Protein AF-A0A183B7S4-F1 (afdb_monomer)

Nearest PDB structures (foldseek):
  7n77-assembly1_A  TM=8.910E-01  e=3.316E-18  Homo sapiens
  7m5v-assembly1_A  TM=7.804E-01  e=7.441E-19  Homo sapiens
  7n73-assembly1_A  TM=8.178E-01  e=5.348E-18  Homo sapiens
  7n70-assembly1_A  TM=8.092E-01  e=7.211E-18  Homo sapiens
  7op1-assembly1_A  TM=8.159E-01  e=3.305E-16  Thermochaetoides thermophila DSM 1495

Secondary structure (DSSP, 8-state):
------S----------TTGGGGS-SSHHHHHHHHSS--EEETTEEES-HHHHHHHHHHTEEEEE--SS--TTSS--SEEEEETT--------S-----TT-----EEEEEEEEEETTTTEEEEEEEETT-SSEEEEEEE-HHHHHHHB-GGGS-TTHHHHHHHHHHTT-EEEEEEEEEE---HHHHTT--HHHHSSSBEEEEEEEE--PPPHHHHHHHHHHHHTT-------SS-GGGTTT-

Foldseek 3Di:
DDDDDDDDDPPPDPPDDLPCLVVDDDDDVLVLLQAFAPWDQDPNDTDDDPVSVVSNVSSQKDKDQDDDPDDLQVDDFRIKIAHPPPPPDDPDDDDDDDDLPDDGFMKGWHDWADDDPVLQKIKTWIDTSSDPWIKIKMKGDLVSLCVQEDPVQDDPCSVVVVVVLLQVLKDKMWMWMDIGPDDPVCVVVPDPVVRRHHTHTDDMDTHDPDDDPCPVVVCVVCVVVVHDDDDDDPDDPSNPPVD

Sequence (243 aa):
MISSITSRSSRLFADVGYDSIREFGRGPLLECMSTCHSLTLIEGVLSGDPLDLKMFQSTKWEFIEETEDHCKFEMAVPAIVRPCGERSMEKISGDAKYDSENLPYEVGILRQFPFTSSLQRMSVIARVLDSSHFSVYTKGAPETIESLCRRDTIPSDFHSLLLDYTREGYRVLALAWRPLKISYTRVLKIQRERVEQDLLFLGLLVMENRLKPESAEVIQVLRNANIRPVMVTGRCLLLELRR

pLDDT: mean 77.81, std 21.16, range [18.12, 96.81]

Structure (mmCIF, N/CA/C/O backbone):
data_AF-A0A183B7S4-F1
#
_entry.id   AF-A0A183B7S4-F1
#
loop_
_atom_site.group_PDB
_atom_site.id
_atom_site.type_symbol
_atom_site.label_atom_id
_atom_site.label_alt_id
_atom_site.label_comp_id
_atom_site.label_asym_id
_atom_site.label_entity_id
_atom_site.label_seq_id
_atom_site.pdbx_PDB_ins_code
_atom_site.Cartn_x
_atom_site.Cartn_y
_atom_site.Cartn_z
_atom_site.occupancy
_atom_site.B_iso_or_equiv
_atom_site.auth_seq_id
_atom_site.auth_comp_id
_atom_site.auth_asym_id
_atom_site.auth_atom_id
_atom_site.pdbx_PDB_model_num
ATOM 1 N N . MET A 1 1 ? 1.448 -24.712 20.964 1.00 22.27 1 MET A N 1
ATOM 2 C CA . MET A 1 1 ? 1.330 -26.113 20.504 1.00 22.27 1 MET A CA 1
ATOM 3 C C . MET A 1 1 ? 0.966 -26.048 19.029 1.00 22.27 1 MET A C 1
ATOM 5 O O . MET A 1 1 ? 0.073 -25.291 18.678 1.00 22.27 1 MET A O 1
ATOM 9 N N . ILE A 1 2 ? 1.780 -26.684 18.193 1.00 26.27 2 ILE A N 1
ATOM 10 C CA . ILE A 1 2 ? 1.894 -26.505 16.738 1.00 26.27 2 ILE A CA 1
ATOM 11 C C . ILE A 1 2 ? 0.636 -26.997 16.005 1.00 26.27 2 ILE A C 1
ATOM 13 O O . ILE A 1 2 ? 0.138 -28.067 16.337 1.00 26.27 2 ILE A O 1
ATOM 17 N N . SER A 1 3 ? 0.208 -26.296 14.949 1.00 18.12 3 SER A N 1
ATOM 18 C CA . SER A 1 3 ? -0.273 -26.981 13.739 1.00 18.12 3 SER A CA 1
ATOM 19 C C . SER A 1 3 ? -0.091 -26.115 12.492 1.00 18.12 3 SER A C 1
ATOM 21 O O . SER A 1 3 ? -0.541 -24.976 12.417 1.00 18.12 3 SER A O 1
ATOM 23 N N . SER A 1 4 ? 0.625 -26.698 11.539 1.00 29.16 4 SER A N 1
ATOM 24 C CA . SER A 1 4 ? 0.756 -26.318 10.142 1.00 29.16 4 SER A CA 1
ATOM 25 C C . SER A 1 4 ? -0.516 -26.679 9.372 1.00 29.16 4 SER A C 1
ATOM 27 O O . SER A 1 4 ? -1.066 -27.760 9.571 1.00 29.16 4 SER A O 1
ATOM 29 N N . ILE A 1 5 ? -0.940 -25.827 8.432 1.00 23.28 5 ILE A N 1
ATOM 30 C CA . ILE A 1 5 ? -1.840 -26.225 7.341 1.00 23.28 5 ILE A CA 1
ATOM 31 C C . ILE A 1 5 ? -1.309 -25.630 6.038 1.00 23.28 5 ILE A C 1
ATOM 33 O O . ILE A 1 5 ? -1.507 -24.463 5.711 1.00 23.28 5 ILE A O 1
ATOM 37 N N . THR A 1 6 ? -0.615 -26.476 5.287 1.00 30.86 6 THR A N 1
ATOM 38 C CA . THR A 1 6 ? -0.495 -26.365 3.840 1.00 30.86 6 THR A CA 1
ATOM 39 C C . THR A 1 6 ? -1.836 -26.738 3.192 1.00 30.86 6 THR A C 1
ATOM 41 O O . THR A 1 6 ? -2.507 -27.685 3.596 1.00 30.86 6 THR A O 1
ATOM 44 N N . SER A 1 7 ? -2.174 -26.014 2.123 1.00 24.33 7 SER A N 1
ATOM 45 C CA . SER A 1 7 ? -3.320 -26.185 1.212 1.00 24.33 7 SER A CA 1
ATOM 46 C C . SER A 1 7 ? -4.641 -25.484 1.588 1.00 24.33 7 SER A C 1
ATOM 48 O O . SER A 1 7 ? -5.254 -25.727 2.619 1.00 24.33 7 SER A O 1
ATOM 50 N N . ARG A 1 8 ? -5.088 -24.628 0.655 1.00 29.77 8 ARG A N 1
ATOM 51 C CA . ARG A 1 8 ? -6.467 -24.152 0.447 1.00 29.77 8 ARG A CA 1
ATOM 52 C C . ARG A 1 8 ? -7.226 -23.655 1.686 1.00 29.77 8 ARG A C 1
ATOM 54 O O . ARG A 1 8 ? -8.134 -24.312 2.179 1.00 29.77 8 ARG A O 1
ATOM 61 N N . SER A 1 9 ? -6.993 -22.401 2.054 1.00 27.33 9 SER A N 1
ATOM 62 C CA . SER A 1 9 ? -8.083 -21.513 2.470 1.00 27.33 9 SER A CA 1
ATOM 63 C C . SER A 1 9 ? -7.587 -20.075 2.436 1.00 27.33 9 SER A C 1
ATOM 65 O O . SER A 1 9 ? -6.671 -19.702 3.162 1.00 27.33 9 SER A O 1
ATOM 67 N N . SER A 1 10 ? -8.172 -19.282 1.549 1.00 29.52 10 SER A N 1
ATOM 68 C CA . SER A 1 10 ? -8.063 -17.831 1.481 1.00 29.52 10 SER A CA 1
ATOM 69 C C . SER A 1 10 ? -8.680 -17.210 2.736 1.00 29.52 10 SER A C 1
ATOM 71 O O . SER A 1 10 ? -9.789 -16.695 2.709 1.00 29.52 10 SER A O 1
ATOM 73 N N . ARG A 1 11 ? -7.968 -17.297 3.856 1.00 33.78 11 ARG A N 1
ATOM 74 C CA . ARG A 1 11 ? -8.220 -16.508 5.059 1.00 33.78 11 ARG A CA 1
ATOM 75 C C . ARG A 1 11 ? -6.947 -15.741 5.373 1.00 33.78 11 ARG A C 1
ATOM 77 O O . ARG A 1 11 ? -6.200 -16.091 6.280 1.00 33.78 11 ARG A O 1
ATOM 84 N N . LEU A 1 12 ? -6.670 -14.724 4.561 1.00 37.59 12 LEU A N 1
ATOM 85 C CA . LEU A 1 12 ? -5.634 -13.738 4.861 1.00 37.59 12 LEU A CA 1
ATOM 86 C C . LEU A 1 12 ? -6.200 -12.788 5.918 1.00 37.59 12 LEU A C 1
ATOM 88 O O . LEU A 1 12 ? -6.626 -11.674 5.629 1.00 37.59 12 LEU A O 1
ATOM 92 N N . PHE A 1 13 ? -6.265 -13.297 7.148 1.00 35.28 13 PHE A N 1
ATOM 93 C CA . PHE A 1 13 ? -6.468 -12.489 8.335 1.00 35.28 13 PHE A CA 1
ATOM 94 C C . PHE A 1 13 ? -5.204 -11.675 8.565 1.00 35.28 13 PHE A C 1
ATOM 96 O O . PHE A 1 13 ? -4.140 -12.216 8.855 1.00 35.28 13 PHE A O 1
ATOM 103 N N . ALA A 1 14 ? -5.346 -10.366 8.452 1.00 35.34 14 ALA A N 1
ATOM 104 C CA . ALA A 1 14 ? -4.395 -9.409 8.971 1.00 35.34 14 ALA A CA 1
ATOM 105 C C . ALA A 1 14 ? -4.987 -8.800 10.254 1.00 35.34 14 ALA A C 1
ATOM 107 O O . ALA A 1 14 ? -5.194 -7.594 10.337 1.00 35.34 14 ALA A O 1
ATOM 108 N N . ASP A 1 15 ? -5.266 -9.641 11.257 1.00 32.66 15 ASP A N 1
ATOM 109 C CA . ASP A 1 15 ? -5.394 -9.194 12.651 1.00 32.66 15 ASP A CA 1
ATOM 110 C C . ASP A 1 15 ? -3.972 -9.005 13.194 1.00 32.66 15 ASP A C 1
ATOM 112 O O . ASP A 1 15 ? -3.434 -9.819 13.947 1.00 32.66 15 ASP A O 1
ATOM 116 N N . VAL A 1 16 ? -3.257 -8.031 12.624 1.00 40.84 16 VAL A N 1
ATOM 117 C CA . VAL A 1 16 ? -1.806 -7.988 12.773 1.00 40.84 16 VAL A CA 1
ATOM 118 C C . VAL A 1 16 ? -1.435 -7.220 14.026 1.00 40.84 16 VAL A C 1
ATOM 120 O O . VAL A 1 16 ? -1.147 -6.023 14.001 1.00 40.84 16 VAL A O 1
ATOM 123 N N . GLY A 1 17 ? -1.357 -7.956 15.132 1.00 36.56 17 GLY A N 1
ATOM 124 C CA . GLY A 1 17 ? -0.374 -7.637 16.157 1.00 36.56 17 GLY A CA 1
ATOM 125 C C . GLY A 1 17 ? 1.003 -7.486 15.498 1.00 36.56 17 GLY A C 1
ATOM 126 O O . GLY A 1 17 ? 1.354 -8.265 14.611 1.00 36.56 17 GLY A O 1
ATOM 127 N N . TYR A 1 18 ? 1.764 -6.473 15.922 1.00 38.28 18 TYR A N 1
ATOM 128 C CA . TYR A 1 18 ? 3.050 -6.039 15.350 1.00 38.28 18 TYR A CA 1
ATOM 129 C C . TYR A 1 18 ? 4.060 -7.163 15.014 1.00 38.28 18 TYR A C 1
ATOM 131 O O . TYR A 1 18 ? 4.951 -6.936 14.197 1.00 38.28 18 TYR A O 1
ATOM 139 N N . ASP A 1 19 ? 3.924 -8.352 15.605 1.00 36.72 19 ASP A N 1
ATOM 140 C CA . ASP A 1 19 ? 4.829 -9.491 15.443 1.00 36.72 19 ASP A CA 1
ATOM 141 C C . ASP A 1 19 ? 4.544 -10.388 14.219 1.00 36.72 19 ASP A C 1
ATOM 143 O O . ASP A 1 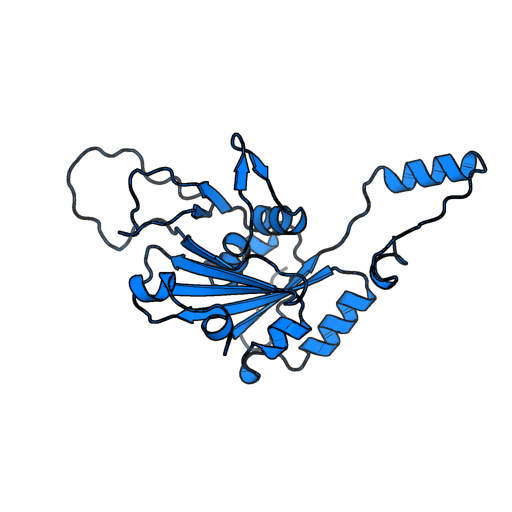19 ? 5.463 -11.055 13.744 1.00 36.72 19 ASP A O 1
ATOM 147 N N . SER A 1 20 ? 3.334 -10.374 13.636 1.00 43.31 20 SER A N 1
ATOM 148 C CA . SER A 1 20 ? 2.963 -11.337 12.568 1.00 43.31 20 SER A CA 1
ATOM 149 C C . SER A 1 20 ? 3.357 -10.897 11.146 1.00 43.31 20 SER A C 1
ATOM 151 O O . SER A 1 20 ? 3.341 -11.704 10.222 1.00 43.31 20 SER A O 1
ATOM 153 N N . ILE A 1 21 ? 3.772 -9.635 10.938 1.00 52.00 21 ILE A N 1
ATOM 154 C CA . ILE A 1 21 ? 4.213 -9.142 9.608 1.00 52.00 21 ILE A CA 1
ATOM 155 C C . ILE A 1 21 ? 5.515 -9.823 9.164 1.00 52.00 21 ILE A C 1
ATOM 157 O O . ILE A 1 21 ? 5.757 -9.978 7.971 1.00 52.00 21 ILE A O 1
ATOM 161 N N . ARG A 1 22 ? 6.331 -10.285 10.120 1.00 46.72 22 ARG A N 1
ATOM 162 C CA . ARG A 1 22 ? 7.601 -10.978 9.854 1.00 46.72 22 ARG A CA 1
ATOM 163 C C . ARG A 1 22 ? 7.433 -12.333 9.164 1.00 46.72 22 ARG A C 1
ATOM 165 O O . ARG A 1 22 ? 8.387 -12.799 8.551 1.00 46.72 22 ARG A O 1
ATOM 172 N N . GLU A 1 23 ? 6.258 -12.956 9.261 1.00 48.88 23 GLU A N 1
ATOM 173 C CA . GLU A 1 23 ? 5.977 -14.238 8.600 1.00 48.88 23 GLU A CA 1
ATOM 174 C C . GLU A 1 23 ? 5.643 -14.078 7.111 1.00 48.88 23 GLU A C 1
ATOM 176 O O . GLU A 1 23 ? 5.748 -15.040 6.347 1.00 48.88 23 GLU A O 1
ATOM 181 N N . PHE A 1 24 ? 5.302 -12.864 6.663 1.00 57.59 24 PHE A N 1
ATOM 182 C CA . PHE A 1 24 ? 5.189 -12.578 5.239 1.00 57.59 24 PHE A CA 1
ATOM 183 C C . PHE A 1 24 ? 6.600 -12.441 4.661 1.00 57.59 24 PHE A C 1
ATOM 185 O O . PHE A 1 24 ? 7.283 -11.438 4.864 1.00 57.59 24 PHE A O 1
ATOM 192 N N . GLY A 1 25 ? 7.054 -13.470 3.942 1.00 61.00 25 GLY A N 1
ATOM 193 C CA . GLY A 1 25 ? 8.284 -13.397 3.152 1.00 61.00 25 GLY A CA 1
ATOM 194 C C . GLY A 1 25 ? 8.266 -12.239 2.139 1.00 61.00 25 GLY A C 1
ATOM 195 O O . GLY A 1 25 ? 7.233 -11.603 1.915 1.00 61.00 25 GLY A O 1
ATOM 196 N N . ARG A 1 26 ? 9.417 -11.977 1.499 1.00 76.00 26 ARG A N 1
ATOM 197 C CA . ARG A 1 26 ? 9.543 -11.005 0.391 1.00 76.00 26 ARG A CA 1
ATOM 198 C C . ARG A 1 26 ? 8.399 -11.224 -0.613 1.00 76.00 26 ARG A C 1
ATOM 200 O O . ARG A 1 26 ? 8.217 -12.343 -1.094 1.00 76.00 26 ARG A O 1
ATOM 207 N N . GLY A 1 27 ? 7.604 -10.192 -0.895 1.00 83.69 27 GLY A N 1
ATOM 208 C CA . GLY A 1 27 ? 6.412 -10.355 -1.724 1.00 83.69 27 GLY A CA 1
ATOM 209 C C . GLY A 1 27 ? 5.585 -9.084 -1.930 1.00 83.69 27 GLY A C 1
ATOM 210 O O . GLY A 1 27 ? 5.793 -8.077 -1.247 1.00 83.69 27 GLY A O 1
ATOM 211 N N . PRO A 1 28 ? 4.592 -9.143 -2.836 1.00 88.12 28 PRO A N 1
ATOM 212 C CA . PRO A 1 28 ? 3.901 -7.963 -3.352 1.00 88.12 28 PRO A CA 1
ATOM 213 C C . PRO A 1 28 ? 3.055 -7.235 -2.305 1.00 88.12 28 PRO A C 1
ATOM 215 O O . PRO A 1 28 ? 2.832 -6.034 -2.428 1.00 88.12 28 PRO A O 1
ATOM 218 N N . LEU A 1 29 ? 2.606 -7.930 -1.255 1.00 89.44 29 LEU A N 1
ATOM 219 C CA . LEU A 1 29 ? 1.896 -7.309 -0.136 1.00 89.44 29 LEU A CA 1
ATOM 220 C C . LEU A 1 29 ? 2.816 -6.384 0.670 1.00 89.44 29 LEU A C 1
ATOM 222 O O . LEU A 1 29 ? 2.467 -5.230 0.913 1.00 89.44 29 LEU A O 1
ATOM 226 N N . LEU A 1 30 ? 4.000 -6.876 1.044 1.00 89.31 30 LEU A N 1
ATOM 227 C CA . LEU A 1 30 ? 4.966 -6.112 1.829 1.00 89.31 30 LEU A CA 1
ATOM 228 C C . LEU A 1 30 ? 5.558 -4.966 1.003 1.00 89.31 30 LEU A C 1
ATOM 230 O O . LEU A 1 30 ? 5.643 -3.848 1.499 1.00 89.31 30 LEU A O 1
ATOM 234 N N . GLU A 1 31 ? 5.862 -5.219 -0.275 1.00 91.75 31 GLU A N 1
ATOM 235 C CA . GLU A 1 31 ? 6.266 -4.194 -1.245 1.00 91.75 31 GLU A CA 1
ATOM 236 C C . GLU A 1 31 ? 5.187 -3.110 -1.405 1.00 91.75 31 GLU A C 1
ATOM 238 O O . GLU A 1 31 ? 5.500 -1.922 -1.447 1.00 91.75 31 GLU A O 1
ATOM 243 N N . CYS A 1 32 ? 3.901 -3.481 -1.445 1.00 93.62 32 CYS A N 1
ATOM 244 C CA . CYS A 1 32 ? 2.801 -2.518 -1.505 1.00 93.62 32 CYS A CA 1
ATOM 245 C C . CYS A 1 32 ? 2.738 -1.648 -0.244 1.00 93.62 32 CYS A C 1
ATOM 247 O O . CYS A 1 32 ? 2.588 -0.431 -0.344 1.00 93.62 32 CYS A O 1
ATOM 249 N N . MET A 1 33 ? 2.847 -2.255 0.940 1.00 91.81 33 MET A N 1
ATOM 250 C CA . MET A 1 33 ? 2.807 -1.530 2.214 1.00 91.81 33 MET A CA 1
ATOM 251 C C . MET A 1 33 ? 4.028 -0.626 2.412 1.00 91.81 33 MET A C 1
ATOM 253 O O . MET A 1 33 ? 3.905 0.427 3.036 1.00 91.81 33 MET A O 1
ATOM 257 N N . SER A 1 34 ? 5.192 -1.017 1.888 1.00 92.00 34 SER A N 1
ATOM 258 C CA . SER A 1 34 ? 6.421 -0.237 2.012 1.00 92.00 34 SER A CA 1
ATOM 259 C C . SER A 1 34 ? 6.552 0.851 0.951 1.00 92.00 34 SER A C 1
ATOM 261 O O . SER A 1 34 ? 7.145 1.871 1.247 1.00 92.00 34 SER A O 1
ATOM 263 N N . THR A 1 35 ? 6.002 0.688 -0.258 1.00 93.31 35 THR A N 1
ATOM 264 C CA . THR A 1 35 ? 6.191 1.664 -1.355 1.00 93.31 35 THR A CA 1
ATOM 265 C C . THR A 1 35 ? 4.994 2.567 -1.611 1.00 93.31 35 THR A C 1
ATOM 267 O O . THR A 1 35 ? 5.158 3.704 -2.054 1.00 93.31 35 THR A O 1
ATOM 270 N N . CYS A 1 36 ? 3.772 2.078 -1.388 1.00 92.25 36 CYS A N 1
ATOM 271 C CA . CYS A 1 36 ? 2.561 2.793 -1.763 1.00 92.25 36 CYS A CA 1
ATOM 272 C C . CYS A 1 36 ? 2.189 3.799 -0.672 1.00 92.25 36 CYS A C 1
ATOM 274 O O . CYS A 1 36 ? 1.205 3.616 0.033 1.00 92.25 36 CYS A O 1
ATOM 276 N N . HIS A 1 37 ? 2.974 4.860 -0.502 1.00 92.44 37 HIS A N 1
ATOM 277 C CA . HIS A 1 37 ? 2.717 5.928 0.466 1.00 92.44 37 HIS A CA 1
ATOM 278 C C . HIS A 1 37 ? 3.244 7.277 -0.028 1.00 92.44 37 HIS A C 1
ATOM 280 O O . HIS A 1 37 ? 4.126 7.322 -0.880 1.00 92.44 37 HIS A O 1
ATOM 286 N N . SER A 1 38 ? 2.744 8.377 0.534 1.00 89.50 38 SER A N 1
ATOM 287 C CA . SER A 1 38 ? 3.237 9.732 0.233 1.00 89.50 38 SER A CA 1
ATOM 288 C C . SER A 1 38 ? 4.115 10.312 1.351 1.00 89.50 38 SER A C 1
ATOM 290 O O . SER A 1 38 ? 4.077 11.517 1.596 1.00 89.50 38 SER A O 1
ATOM 292 N N . LEU A 1 39 ? 4.826 9.453 2.090 1.00 91.06 39 LEU A N 1
ATOM 293 C CA . LEU A 1 39 ? 5.757 9.871 3.140 1.00 91.06 39 LEU A CA 1
ATOM 294 C C . LEU A 1 39 ? 6.987 10.567 2.552 1.00 91.06 39 LEU A C 1
ATOM 296 O O . LEU A 1 39 ? 7.449 10.198 1.472 1.00 91.06 39 LEU A O 1
ATOM 300 N N . THR A 1 40 ? 7.517 11.523 3.307 1.00 89.12 40 THR A N 1
ATOM 301 C CA . THR A 1 40 ? 8.776 12.220 3.032 1.00 89.12 40 THR A CA 1
ATOM 302 C C . THR A 1 40 ? 9.665 12.221 4.272 1.00 89.12 40 THR A C 1
ATOM 304 O O . THR A 1 40 ? 9.188 12.034 5.396 1.00 89.12 40 THR A O 1
ATOM 307 N N . LEU A 1 41 ? 10.966 12.421 4.085 1.00 87.69 41 LEU A N 1
ATOM 308 C CA . LEU A 1 41 ? 11.952 12.474 5.157 1.00 87.69 41 LEU A CA 1
ATOM 309 C C . LEU A 1 41 ? 12.338 13.932 5.437 1.00 87.69 41 LEU A C 1
ATOM 311 O O . LEU A 1 41 ? 13.078 14.555 4.686 1.00 87.69 41 LEU A O 1
ATOM 315 N N . ILE A 1 42 ? 11.850 14.491 6.544 1.00 86.25 42 ILE A N 1
ATOM 316 C CA . ILE A 1 42 ? 12.168 15.865 6.959 1.00 86.25 42 ILE A CA 1
ATOM 317 C C . ILE A 1 42 ? 13.100 15.779 8.165 1.00 86.25 42 ILE A C 1
ATOM 319 O O . ILE A 1 42 ? 12.715 15.243 9.200 1.00 86.25 42 ILE A O 1
ATOM 323 N N . GLU A 1 43 ? 14.338 16.262 8.022 1.00 83.38 43 GLU A N 1
ATOM 324 C CA . GLU A 1 43 ? 15.359 16.240 9.090 1.00 83.38 43 GLU A CA 1
ATOM 325 C C . GLU A 1 43 ? 15.610 14.832 9.675 1.00 83.38 43 GLU A C 1
ATOM 327 O O . GLU A 1 43 ? 15.869 14.658 10.864 1.00 83.38 43 GLU A O 1
ATOM 332 N N . GLY A 1 44 ? 15.509 13.794 8.838 1.00 81.06 44 GLY A N 1
ATOM 333 C CA . GLY A 1 44 ? 15.671 12.399 9.263 1.00 81.06 44 GLY A CA 1
ATOM 334 C C . GLY A 1 44 ? 14.438 11.790 9.939 1.00 81.06 44 GLY A C 1
ATOM 335 O O . GLY A 1 44 ? 14.480 10.631 10.351 1.00 81.06 44 GLY A O 1
ATOM 336 N N . VAL A 1 45 ? 13.328 12.528 10.026 1.00 86.38 45 VAL A N 1
ATOM 337 C CA . VAL A 1 45 ? 12.053 12.046 10.564 1.00 86.38 45 VAL A CA 1
ATOM 338 C C . VAL A 1 45 ? 11.060 11.826 9.427 1.00 86.38 45 VAL A C 1
ATOM 340 O O . VAL A 1 45 ? 10.806 12.713 8.613 1.00 86.38 45 VAL A O 1
ATOM 343 N N . LEU A 1 46 ? 10.468 10.630 9.383 1.00 88.81 46 LEU A N 1
ATOM 344 C CA . LEU A 1 46 ? 9.384 10.327 8.452 1.00 88.81 46 LEU A CA 1
ATOM 345 C C . LEU A 1 46 ? 8.149 11.166 8.782 1.00 88.81 46 LEU A C 1
ATOM 347 O O . LEU A 1 46 ? 7.608 11.086 9.887 1.00 88.81 46 LEU A O 1
ATOM 351 N N . SER A 1 47 ? 7.687 11.927 7.796 1.00 89.44 47 SER A N 1
ATOM 352 C CA . SER A 1 47 ? 6.536 12.817 7.881 1.00 89.44 47 SER A CA 1
ATOM 353 C C . SER A 1 47 ? 5.526 12.496 6.779 1.00 89.44 47 SER A C 1
ATOM 355 O O . SER A 1 47 ? 5.891 12.090 5.678 1.00 89.44 47 SER A O 1
ATOM 357 N N . GLY A 1 48 ? 4.236 12.641 7.078 1.00 89.31 48 GLY A N 1
ATOM 358 C CA . GLY A 1 48 ? 3.149 12.357 6.143 1.00 89.31 48 GLY A CA 1
ATOM 359 C C . GLY A 1 48 ? 1.843 12.008 6.849 1.00 89.31 48 GLY A C 1
ATOM 360 O O . GLY A 1 48 ? 1.658 12.314 8.029 1.00 89.31 48 GLY A O 1
ATOM 361 N N . ASP A 1 49 ? 0.921 11.370 6.125 1.00 88.69 49 ASP A N 1
ATOM 362 C CA . ASP A 1 49 ? -0.362 10.961 6.697 1.00 88.69 49 ASP A CA 1
ATOM 363 C C . ASP A 1 49 ? -0.160 9.922 7.826 1.00 88.69 49 ASP A C 1
ATOM 365 O O . ASP A 1 49 ? 0.609 8.969 7.654 1.00 88.69 49 ASP A O 1
ATOM 369 N N . PRO A 1 50 ? -0.839 10.056 8.983 1.00 86.31 50 PRO A N 1
ATOM 370 C CA . PRO A 1 50 ? -0.685 9.128 10.103 1.00 86.31 50 PRO A CA 1
ATOM 371 C C . PRO A 1 50 ? -0.975 7.662 9.760 1.00 86.31 50 PRO A C 1
ATOM 373 O O . PRO A 1 50 ? -0.376 6.766 10.357 1.00 86.31 50 PRO A O 1
ATOM 376 N N . LEU A 1 51 ? -1.885 7.407 8.818 1.00 85.81 51 LEU A N 1
ATOM 377 C CA . LEU A 1 51 ? -2.184 6.063 8.337 1.00 85.81 51 LEU A CA 1
ATOM 378 C C . LEU A 1 51 ? -0.985 5.477 7.607 1.00 85.81 51 LEU A C 1
ATOM 380 O O . LEU A 1 51 ? -0.574 4.353 7.887 1.00 85.81 51 LEU A O 1
ATOM 384 N N . ASP A 1 52 ? -0.421 6.260 6.695 1.00 90.38 52 ASP A N 1
ATOM 385 C CA . ASP A 1 52 ? 0.723 5.868 5.884 1.00 90.38 52 ASP A CA 1
ATOM 386 C C . ASP A 1 52 ? 1.952 5.641 6.758 1.00 90.38 52 ASP A C 1
ATOM 388 O O . ASP A 1 52 ? 2.652 4.646 6.582 1.00 90.38 52 ASP A O 1
ATOM 392 N N . LEU A 1 53 ? 2.150 6.491 7.770 1.00 89.69 53 LEU A N 1
ATOM 393 C CA . LEU A 1 53 ? 3.201 6.323 8.770 1.00 89.69 53 LEU A CA 1
ATOM 394 C C . LEU A 1 53 ? 3.048 4.999 9.517 1.00 89.69 53 LEU A C 1
ATOM 396 O O . LEU A 1 53 ? 4.019 4.259 9.658 1.00 89.69 53 LEU A O 1
ATOM 400 N N . LYS A 1 54 ? 1.839 4.670 9.991 1.00 88.44 54 LYS A N 1
ATOM 401 C CA . LYS A 1 54 ? 1.604 3.415 10.720 1.00 88.44 54 LYS A CA 1
ATOM 402 C C . LYS A 1 54 ? 1.752 2.191 9.831 1.00 88.44 54 LYS A C 1
ATOM 404 O O . LYS A 1 54 ? 2.374 1.220 10.259 1.00 88.44 54 LYS A O 1
ATOM 409 N N . MET A 1 55 ? 1.253 2.262 8.602 1.00 89.69 55 MET A N 1
ATOM 410 C CA . MET A 1 55 ? 1.435 1.221 7.597 1.00 89.69 55 MET A CA 1
ATOM 411 C C . MET A 1 55 ? 2.926 0.984 7.327 1.00 89.69 55 MET A C 1
ATOM 413 O O . MET A 1 55 ? 3.393 -0.143 7.468 1.00 89.69 55 MET A O 1
ATOM 417 N N . PHE A 1 56 ? 3.702 2.033 7.049 1.00 90.81 56 PHE A N 1
ATOM 418 C CA . PHE A 1 56 ? 5.134 1.906 6.782 1.00 90.81 56 PHE A CA 1
ATOM 419 C C . PHE A 1 56 ? 5.913 1.394 8.004 1.00 90.81 56 PHE A C 1
ATOM 421 O O . PHE A 1 56 ? 6.660 0.424 7.905 1.00 90.81 56 PHE A O 1
ATOM 428 N N . GLN A 1 57 ? 5.672 1.952 9.196 1.00 88.69 57 GLN A N 1
ATOM 429 C CA . GLN A 1 57 ? 6.302 1.505 10.450 1.00 88.69 57 GLN A CA 1
ATOM 430 C C . GLN A 1 57 ? 6.015 0.036 10.790 1.00 88.69 57 GLN A C 1
ATOM 432 O O . GLN A 1 57 ? 6.804 -0.600 11.499 1.00 88.69 57 GLN A O 1
ATOM 437 N N . SER A 1 58 ? 4.882 -0.499 10.327 1.00 85.56 58 SER A N 1
ATOM 438 C CA . SER A 1 58 ? 4.521 -1.904 10.515 1.00 85.56 58 SER A CA 1
ATOM 439 C C . SER A 1 58 ? 5.402 -2.840 9.681 1.00 85.56 58 SER A C 1
ATOM 441 O O . SER A 1 58 ? 5.763 -3.912 10.157 1.00 85.56 58 SER A O 1
ATOM 443 N N . THR A 1 59 ? 5.857 -2.394 8.503 1.00 86.44 59 THR A N 1
ATOM 444 C CA . THR A 1 59 ? 6.748 -3.183 7.635 1.00 86.44 59 THR A CA 1
ATOM 445 C C . THR A 1 59 ? 8.139 -3.381 8.231 1.00 86.44 59 THR A C 1
ATOM 447 O O . THR A 1 59 ? 8.804 -4.356 7.897 1.00 86.44 59 THR A O 1
ATOM 450 N N . LYS A 1 60 ? 8.581 -2.482 9.128 1.00 85.38 60 LYS A N 1
ATOM 451 C CA . LYS A 1 60 ? 9.966 -2.411 9.636 1.00 85.38 60 LYS A CA 1
ATOM 452 C C . LYS A 1 60 ? 11.002 -2.201 8.527 1.00 85.38 60 LYS A C 1
ATOM 454 O O . LYS A 1 60 ? 12.137 -2.654 8.648 1.00 85.38 60 LYS A O 1
ATOM 459 N N . TRP A 1 61 ? 10.615 -1.542 7.441 1.00 88.81 61 TRP A N 1
ATOM 460 C CA . TRP A 1 61 ? 11.539 -1.137 6.389 1.00 88.81 61 TRP A CA 1
ATOM 461 C C . TRP A 1 61 ? 12.094 0.260 6.664 1.00 88.81 61 TRP A C 1
ATOM 463 O O . TRP A 1 61 ? 11.525 1.045 7.424 1.00 88.81 61 TRP A O 1
ATOM 473 N N . GLU A 1 62 ? 13.235 0.548 6.057 1.00 88.94 62 GLU A N 1
ATOM 474 C CA . GLU A 1 62 ? 13.873 1.857 6.048 1.00 88.94 62 GLU A CA 1
ATOM 475 C C . GLU A 1 62 ? 13.492 2.588 4.762 1.00 88.94 62 GLU A C 1
ATOM 477 O O . GLU A 1 62 ? 13.459 1.980 3.691 1.00 88.94 62 GLU A O 1
ATOM 482 N N . PHE A 1 63 ? 13.202 3.882 4.882 1.00 89.62 63 PHE A N 1
ATOM 483 C CA . PHE A 1 63 ? 12.923 4.778 3.763 1.00 89.62 63 PHE A CA 1
ATOM 484 C C . PHE A 1 63 ? 14.111 5.712 3.571 1.00 89.62 63 PHE A C 1
ATOM 486 O O . PHE A 1 63 ? 14.607 6.290 4.540 1.00 89.62 63 PHE A O 1
ATOM 493 N N . ILE A 1 64 ? 14.562 5.840 2.329 1.00 87.06 64 ILE A N 1
ATOM 494 C CA . ILE A 1 64 ? 15.722 6.635 1.944 1.00 87.06 64 ILE A CA 1
ATOM 495 C C . ILE A 1 64 ? 15.301 7.524 0.776 1.00 87.06 64 ILE A C 1
ATOM 497 O O . ILE A 1 64 ? 14.851 7.025 -0.256 1.00 87.06 64 ILE A O 1
ATOM 501 N N . GLU A 1 65 ? 15.452 8.835 0.937 1.00 82.81 65 GLU A N 1
ATOM 502 C CA . GLU A 1 65 ? 15.389 9.785 -0.176 1.00 82.81 65 GLU A CA 1
ATOM 503 C C . GLU A 1 65 ? 16.796 9.888 -0.765 1.00 82.81 65 GLU A C 1
ATOM 505 O O . GLU A 1 65 ? 17.739 10.216 -0.044 1.00 82.81 65 GLU A O 1
ATOM 510 N N . GLU A 1 66 ? 16.969 9.546 -2.043 1.00 69.38 66 GLU A N 1
ATOM 511 C CA . GLU A 1 66 ? 18.283 9.654 -2.680 1.00 69.38 66 GLU A CA 1
ATOM 512 C C . GLU A 1 66 ? 18.479 11.046 -3.286 1.00 69.38 66 GLU A C 1
ATOM 514 O O . GLU A 1 66 ? 17.739 11.482 -4.169 1.00 69.38 66 GLU A O 1
ATOM 519 N N . THR A 1 67 ? 19.532 11.724 -2.828 1.00 52.91 67 THR A N 1
ATOM 520 C CA . THR A 1 67 ? 20.144 12.880 -3.485 1.00 52.91 67 THR A CA 1
ATOM 521 C C . THR A 1 67 ? 21.321 12.405 -4.339 1.00 52.91 67 THR A C 1
ATOM 523 O O . THR A 1 67 ? 22.379 12.078 -3.814 1.00 52.91 67 THR A O 1
ATOM 526 N N . GLU A 1 68 ? 21.086 12.359 -5.649 1.00 51.25 68 GLU A N 1
ATOM 527 C CA . GLU A 1 68 ? 22.023 12.388 -6.791 1.00 51.25 68 GLU A CA 1
ATOM 528 C C . GLU A 1 68 ? 23.161 11.349 -6.937 1.00 51.25 68 GLU A C 1
ATOM 530 O O . GLU A 1 68 ? 23.525 11.088 -8.082 1.00 51.25 68 GLU A O 1
ATOM 535 N N . ASP A 1 69 ? 23.657 10.658 -5.908 1.00 46.16 69 ASP A N 1
ATOM 536 C CA . ASP A 1 69 ? 24.858 9.816 -6.061 1.00 46.16 69 ASP A CA 1
ATOM 537 C C . ASP A 1 69 ? 24.624 8.312 -5.794 1.00 46.16 69 ASP A C 1
ATOM 539 O O . ASP A 1 69 ? 24.492 7.866 -4.656 1.00 46.16 69 ASP A O 1
ATOM 543 N N . HIS A 1 70 ? 24.691 7.527 -6.885 1.00 49.12 70 HIS A N 1
ATOM 544 C CA . HIS A 1 70 ? 24.790 6.053 -6.972 1.00 49.12 70 HIS A CA 1
ATOM 545 C C . HIS A 1 70 ? 23.496 5.217 -7.031 1.00 49.12 70 HIS A C 1
ATOM 547 O O . HIS A 1 70 ? 23.345 4.231 -6.307 1.00 49.12 70 HIS A O 1
ATOM 553 N N . CYS A 1 71 ? 22.614 5.475 -8.003 1.00 53.28 71 CYS A N 1
ATOM 554 C CA . CYS A 1 71 ? 21.513 4.547 -8.271 1.00 53.28 71 CYS A CA 1
ATOM 555 C C . CYS A 1 71 ? 22.029 3.201 -8.824 1.00 53.28 71 CYS A C 1
ATOM 557 O O . CYS A 1 71 ? 22.301 3.065 -10.020 1.00 53.28 71 CYS A O 1
ATOM 559 N N . LYS A 1 72 ? 22.042 2.158 -7.983 1.00 61.12 72 LYS A N 1
ATOM 560 C CA . LYS A 1 72 ? 22.195 0.746 -8.407 1.00 61.12 72 LYS A CA 1
ATOM 561 C C . LYS A 1 72 ? 21.148 0.321 -9.452 1.00 61.12 72 LYS A C 1
ATOM 563 O O . LYS A 1 72 ? 21.310 -0.684 -10.131 1.00 61.12 72 LYS A O 1
ATOM 568 N N . PHE A 1 73 ? 20.068 1.092 -9.581 1.00 61.38 73 PHE A N 1
ATOM 569 C CA . PHE A 1 73 ? 18.952 0.857 -10.493 1.00 61.38 73 PHE A CA 1
ATOM 570 C C . PHE A 1 73 ? 19.217 1.263 -11.956 1.00 61.38 73 PHE A C 1
ATOM 572 O O . PHE A 1 73 ? 18.326 1.068 -12.785 1.00 61.38 73 PHE A O 1
ATOM 579 N N . GLU A 1 74 ? 20.390 1.833 -12.280 1.00 66.50 74 GLU A N 1
ATOM 580 C CA . GLU A 1 74 ? 20.754 2.367 -13.614 1.00 66.50 74 GLU A CA 1
ATOM 581 C C . GLU A 1 74 ? 19.809 3.479 -14.133 1.00 66.50 74 GLU A C 1
ATOM 583 O O . GLU A 1 74 ? 19.825 3.844 -15.309 1.00 66.50 74 GLU A O 1
ATOM 588 N N . MET A 1 75 ? 18.948 4.025 -13.268 1.00 74.38 75 MET A N 1
ATOM 589 C CA . MET A 1 75 ? 17.924 5.020 -13.596 1.00 74.38 75 MET A CA 1
ATOM 590 C C . MET A 1 75 ? 17.638 5.923 -12.396 1.00 74.38 75 MET A C 1
ATOM 592 O O . MET A 1 75 ? 17.919 5.544 -11.263 1.00 74.38 75 MET A O 1
ATOM 596 N N . ALA A 1 76 ? 17.040 7.091 -12.643 1.00 75.00 76 ALA A N 1
ATOM 597 C CA . ALA A 1 76 ? 16.657 8.017 -11.583 1.00 75.00 76 ALA A CA 1
ATOM 598 C C . ALA A 1 76 ? 15.491 7.447 -10.758 1.00 75.00 76 ALA A C 1
ATOM 600 O O . ALA A 1 76 ? 14.396 7.218 -11.282 1.00 75.00 76 ALA A O 1
ATOM 601 N N . VAL A 1 77 ? 15.734 7.234 -9.467 1.00 80.50 77 VAL A N 1
ATOM 602 C CA . VAL A 1 77 ? 14.758 6.725 -8.503 1.00 80.50 77 VAL A CA 1
ATOM 603 C C . VAL A 1 77 ? 14.646 7.739 -7.359 1.00 80.50 77 VAL A C 1
ATOM 605 O O . VAL A 1 77 ? 15.584 7.859 -6.582 1.00 80.50 77 VAL A O 1
ATOM 608 N N . PRO A 1 78 ? 13.528 8.481 -7.241 1.00 82.69 78 PRO A N 1
ATOM 609 C CA . PRO A 1 78 ? 13.367 9.503 -6.202 1.00 82.69 78 PRO A CA 1
ATOM 610 C C . PRO A 1 78 ? 13.486 9.003 -4.757 1.00 82.69 78 PRO A C 1
ATOM 612 O O . PRO A 1 78 ? 13.915 9.747 -3.881 1.00 82.69 78 PRO A O 1
ATOM 615 N N . ALA A 1 79 ? 13.053 7.771 -4.486 1.00 87.12 79 ALA A N 1
ATOM 616 C CA . ALA A 1 79 ? 13.081 7.207 -3.143 1.00 87.12 79 ALA A CA 1
ATOM 617 C C . ALA A 1 79 ? 13.226 5.686 -3.181 1.00 87.12 79 ALA A C 1
ATOM 619 O O . ALA A 1 79 ? 12.708 5.027 -4.084 1.00 87.12 79 ALA A O 1
ATOM 620 N N . ILE A 1 80 ? 13.889 5.126 -2.175 1.00 89.00 80 ILE A N 1
ATOM 621 C CA . ILE A 1 80 ? 14.132 3.691 -2.039 1.00 89.00 80 ILE A CA 1
ATOM 622 C C . ILE A 1 80 ? 13.629 3.227 -0.679 1.00 89.00 80 ILE A C 1
ATOM 624 O O . ILE A 1 80 ? 13.778 3.912 0.334 1.00 89.00 80 ILE A O 1
ATOM 628 N N . VAL A 1 81 ? 13.053 2.029 -0.660 1.00 89.88 81 VAL A N 1
ATOM 629 C CA . VAL A 1 81 ? 12.699 1.324 0.570 1.00 89.88 81 VAL A CA 1
ATOM 630 C C . VAL A 1 81 ? 13.400 -0.023 0.629 1.00 89.88 81 VAL A C 1
ATOM 632 O O . VAL A 1 81 ? 13.545 -0.705 -0.387 1.00 89.88 81 VAL A O 1
ATOM 635 N N . ARG A 1 82 ? 13.846 -0.411 1.823 1.00 88.06 82 ARG A N 1
ATOM 636 C CA . ARG A 1 82 ? 14.581 -1.666 2.035 1.00 88.06 82 ARG A CA 1
ATOM 637 C C . ARG A 1 82 ? 14.313 -2.261 3.420 1.00 88.06 82 ARG A C 1
ATOM 639 O O . ARG A 1 82 ? 14.026 -1.505 4.348 1.00 88.06 82 ARG A O 1
ATOM 646 N N . PRO A 1 83 ? 14.419 -3.584 3.608 1.00 84.88 83 PRO A N 1
ATOM 647 C CA . PRO A 1 83 ? 14.225 -4.208 4.910 1.00 84.88 83 PRO A CA 1
ATOM 648 C C . PRO A 1 83 ? 15.306 -3.776 5.915 1.00 84.88 83 PRO A C 1
ATOM 650 O O . PRO A 1 83 ? 16.498 -3.753 5.604 1.00 84.88 83 PRO A O 1
ATOM 653 N N . CYS A 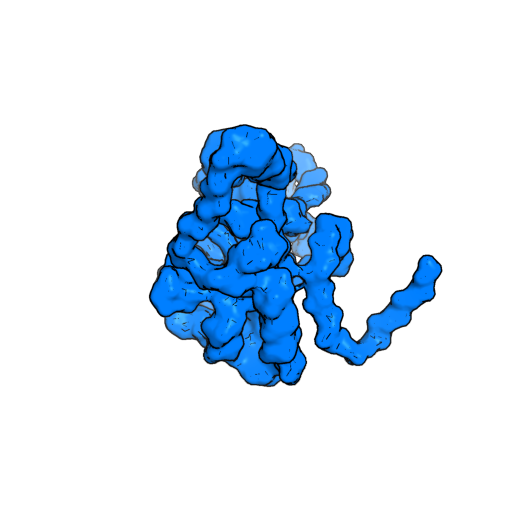1 84 ? 14.895 -3.461 7.148 1.00 70.81 84 CYS A N 1
ATOM 654 C CA . CYS A 1 84 ? 15.819 -3.149 8.237 1.00 70.81 84 CYS A CA 1
ATOM 655 C C . CYS A 1 84 ? 16.518 -4.439 8.696 1.00 70.81 84 CYS A C 1
ATOM 657 O O . CYS A 1 84 ? 15.893 -5.309 9.303 1.00 70.81 84 CYS A O 1
ATOM 659 N N . GLY A 1 85 ? 17.802 -4.593 8.367 1.00 59.91 85 GLY A N 1
ATOM 660 C CA . GLY A 1 85 ? 18.584 -5.780 8.735 1.00 59.91 85 GLY A CA 1
ATOM 661 C C . GLY A 1 85 ? 19.644 -6.194 7.717 1.00 59.91 85 GLY A C 1
ATOM 662 O O . GLY A 1 85 ? 20.640 -6.795 8.103 1.00 59.91 85 GLY A O 1
ATOM 663 N N . GLU A 1 86 ? 19.511 -5.799 6.450 1.00 50.78 86 GLU A N 1
ATOM 664 C CA . GLU A 1 86 ? 20.553 -6.003 5.432 1.00 50.78 86 GLU A CA 1
ATOM 665 C C . GLU A 1 86 ? 21.595 -4.868 5.491 1.00 50.78 86 GLU A C 1
ATOM 667 O O . GLU A 1 86 ? 21.828 -4.134 4.536 1.00 50.78 86 GLU A O 1
ATOM 672 N N . ARG A 1 87 ? 22.245 -4.701 6.653 1.00 46.62 87 ARG A N 1
ATOM 673 C CA . ARG A 1 87 ? 23.562 -4.045 6.738 1.00 46.62 87 ARG A CA 1
ATOM 674 C C . ARG A 1 87 ? 24.644 -5.118 6.594 1.00 46.62 87 ARG A C 1
ATOM 676 O O . ARG A 1 87 ? 25.347 -5.448 7.541 1.00 46.62 87 ARG A O 1
ATOM 683 N N . SER A 1 88 ? 24.758 -5.666 5.395 1.00 37.81 88 SER A N 1
ATOM 684 C CA . SER A 1 88 ? 25.882 -6.492 4.942 1.00 37.81 88 SER A CA 1
ATOM 685 C C . SER A 1 88 ? 26.103 -6.099 3.479 1.00 37.81 88 SER A C 1
ATOM 687 O O . SER A 1 88 ? 25.231 -6.354 2.664 1.00 37.81 88 SER A O 1
ATOM 689 N N . MET A 1 89 ? 27.143 -5.383 3.064 1.00 38.66 89 MET A N 1
ATOM 690 C CA . MET A 1 89 ? 28.521 -5.369 3.534 1.00 38.66 89 MET A CA 1
ATOM 691 C C . MET A 1 89 ? 29.103 -3.955 3.604 1.00 38.66 89 MET A C 1
ATOM 693 O O . MET A 1 89 ? 28.625 -2.997 2.999 1.00 38.66 89 MET A O 1
ATOM 697 N N . GLU A 1 90 ? 30.171 -3.895 4.382 1.00 36.84 90 GLU A N 1
ATOM 698 C CA . GLU A 1 90 ? 31.162 -2.846 4.514 1.00 36.84 90 GLU A CA 1
ATOM 699 C C . GLU A 1 90 ? 31.592 -2.234 3.174 1.00 36.84 90 GLU A C 1
ATOM 701 O O . GLU A 1 90 ? 31.567 -2.865 2.119 1.00 36.84 90 GLU A O 1
ATOM 706 N N . LYS A 1 91 ? 32.065 -0.989 3.255 1.00 38.97 91 LYS A N 1
ATOM 707 C CA . LYS A 1 91 ? 32.896 -0.355 2.234 1.00 38.97 91 LYS A CA 1
ATOM 708 C C . LYS A 1 91 ? 34.083 -1.273 1.912 1.00 38.97 91 LYS A C 1
ATOM 710 O O . LYS A 1 91 ? 35.101 -1.203 2.594 1.00 38.97 91 LYS A O 1
ATOM 715 N N . ILE A 1 92 ? 33.978 -2.099 0.877 1.00 38.78 92 ILE A N 1
ATOM 716 C CA . ILE A 1 92 ? 35.140 -2.740 0.266 1.00 38.78 92 ILE A CA 1
ATOM 717 C C . ILE A 1 92 ? 35.478 -1.918 -0.970 1.00 38.78 92 ILE A C 1
ATOM 719 O O . ILE A 1 92 ? 34.827 -1.969 -2.007 1.00 38.78 92 ILE A O 1
ATOM 723 N N . SER A 1 93 ? 36.490 -1.081 -0.792 1.00 41.62 93 SER A N 1
ATOM 724 C CA . SER A 1 93 ? 37.330 -0.554 -1.856 1.00 41.62 93 SER A CA 1
ATOM 725 C C . SER A 1 93 ? 37.763 -1.668 -2.817 1.00 41.62 93 SER A C 1
ATOM 727 O O . SER A 1 93 ? 38.368 -2.638 -2.366 1.00 41.62 93 SER A O 1
ATOM 729 N N . GLY A 1 94 ? 37.545 -1.475 -4.120 1.00 35.50 94 GLY A N 1
ATOM 730 C CA . GLY A 1 94 ? 38.269 -2.188 -5.176 1.00 35.50 94 GLY A CA 1
ATOM 731 C C . GLY A 1 94 ? 37.401 -3.013 -6.127 1.00 35.50 94 GLY A C 1
ATOM 732 O O . GLY A 1 94 ? 36.768 -3.981 -5.727 1.00 35.50 94 GLY A O 1
ATOM 733 N N . ASP A 1 95 ? 37.429 -2.606 -7.396 1.00 43.03 95 ASP A N 1
ATOM 734 C CA . ASP A 1 95 ? 37.183 -3.368 -8.627 1.00 43.03 95 ASP A CA 1
ATOM 735 C C . ASP A 1 95 ? 36.927 -4.885 -8.470 1.00 43.03 95 ASP A C 1
ATOM 737 O O . ASP A 1 95 ? 37.858 -5.691 -8.472 1.00 43.03 95 ASP A O 1
ATOM 741 N N . ALA A 1 96 ? 35.658 -5.303 -8.438 1.00 38.22 96 ALA A N 1
ATOM 742 C CA . ALA A 1 96 ? 35.265 -6.692 -8.683 1.00 38.22 96 ALA A CA 1
ATOM 743 C C . ALA A 1 96 ? 33.832 -6.771 -9.237 1.00 38.22 96 ALA A C 1
ATOM 745 O O . ALA A 1 96 ? 32.925 -6.079 -8.779 1.00 38.22 96 ALA A O 1
ATOM 746 N N . LYS A 1 97 ? 33.644 -7.607 -10.264 1.00 40.06 97 LYS A N 1
ATOM 747 C CA . LYS A 1 97 ? 32.361 -7.902 -10.919 1.00 40.06 97 LYS A CA 1
ATOM 748 C C . LYS A 1 97 ? 31.310 -8.335 -9.886 1.00 40.06 97 LYS A C 1
ATOM 750 O O . LYS A 1 97 ? 31.575 -9.236 -9.101 1.00 40.06 97 LYS A O 1
ATOM 755 N N . TYR A 1 98 ? 30.130 -7.714 -9.927 1.00 44.72 98 TYR A N 1
ATOM 756 C CA . TYR A 1 98 ? 28.967 -8.090 -9.119 1.00 44.72 98 TYR A CA 1
ATOM 757 C C . TYR A 1 98 ? 28.513 -9.520 -9.461 1.00 44.72 98 TYR A C 1
ATOM 759 O O . TYR A 1 98 ? 28.040 -9.765 -10.571 1.00 44.72 98 TYR A O 1
ATOM 767 N N . ASP A 1 99 ? 28.626 -10.446 -8.508 1.00 41.19 99 ASP A N 1
ATOM 768 C CA . ASP A 1 99 ? 27.907 -11.720 -8.547 1.00 41.19 99 ASP A CA 1
ATOM 769 C C . ASP A 1 99 ? 26.418 -11.467 -8.250 1.00 41.19 99 ASP A C 1
ATOM 771 O O . ASP A 1 99 ? 26.062 -10.808 -7.271 1.00 41.19 99 ASP A O 1
ATOM 775 N N . SER A 1 100 ? 25.536 -11.999 -9.100 1.00 51.28 100 SER A N 1
ATOM 776 C CA . SER A 1 100 ? 24.076 -11.796 -9.050 1.00 51.28 100 SER A CA 1
ATOM 777 C C . SER A 1 100 ? 23.396 -12.353 -7.787 1.00 51.28 100 SER A C 1
ATOM 779 O O . SER A 1 100 ? 22.209 -12.122 -7.590 1.00 51.28 100 SER A O 1
ATOM 781 N N . GLU A 1 101 ? 24.110 -13.092 -6.934 1.00 50.25 101 GLU A N 1
ATOM 782 C CA . GLU A 1 101 ? 23.526 -13.841 -5.811 1.00 50.25 101 GLU A CA 1
ATOM 783 C C . GLU A 1 101 ? 23.501 -13.079 -4.471 1.00 50.25 101 GLU A C 1
ATOM 785 O O . GLU A 1 101 ? 22.921 -13.575 -3.509 1.00 50.25 101 GLU A O 1
ATOM 790 N N . ASN A 1 102 ? 24.069 -11.868 -4.391 1.00 53.16 102 ASN A N 1
ATOM 791 C CA . ASN A 1 102 ? 24.151 -11.086 -3.143 1.00 53.16 102 ASN A CA 1
ATOM 792 C C . ASN A 1 102 ? 23.696 -9.621 -3.287 1.00 53.16 102 ASN A C 1
ATOM 794 O O . ASN A 1 102 ? 24.150 -8.741 -2.550 1.00 53.16 102 ASN A O 1
ATOM 798 N N . LEU A 1 103 ? 22.799 -9.327 -4.233 1.00 62.22 103 LEU A N 1
ATOM 799 C CA . LEU A 1 103 ? 22.200 -7.995 -4.300 1.00 62.22 103 LEU A CA 1
ATOM 800 C C . LEU A 1 103 ? 21.234 -7.771 -3.120 1.00 62.22 103 LEU A C 1
ATOM 802 O O . LEU A 1 103 ? 20.375 -8.620 -2.860 1.00 62.22 103 LEU A O 1
ATOM 806 N N . PRO A 1 104 ? 21.347 -6.630 -2.411 1.00 73.50 104 PRO A N 1
ATOM 807 C CA . PRO A 1 104 ? 20.431 -6.291 -1.330 1.00 73.50 104 PRO A CA 1
ATOM 808 C C . PRO A 1 104 ? 19.016 -6.109 -1.883 1.00 73.50 104 PRO A C 1
ATOM 810 O O . PRO A 1 104 ? 18.821 -5.595 -2.990 1.00 73.50 104 PRO A O 1
ATOM 813 N N . TYR A 1 105 ? 18.017 -6.527 -1.111 1.00 83.62 105 TYR A N 1
ATOM 814 C CA . TYR A 1 105 ? 16.626 -6.450 -1.538 1.00 83.62 105 TYR A CA 1
ATOM 815 C C . TYR A 1 105 ? 16.092 -5.028 -1.344 1.00 83.62 105 TYR A C 1
ATOM 817 O O . TYR A 1 105 ? 15.548 -4.666 -0.304 1.00 83.62 105 TYR A O 1
ATOM 825 N N . GLU A 1 106 ? 16.275 -4.205 -2.371 1.00 88.44 106 GLU A N 1
ATOM 826 C CA . GLU A 1 106 ? 15.865 -2.803 -2.394 1.00 88.44 106 GLU A CA 1
ATOM 827 C C . GLU A 1 106 ? 14.731 -2.607 -3.404 1.00 88.44 106 GLU A C 1
ATOM 829 O O . GLU A 1 106 ? 14.742 -3.172 -4.503 1.00 88.44 106 GLU A O 1
ATOM 834 N N . VAL A 1 107 ? 13.746 -1.787 -3.041 1.00 90.75 107 VAL A N 1
ATOM 835 C CA . VAL A 1 107 ? 12.630 -1.432 -3.918 1.00 90.75 107 VAL A CA 1
ATOM 836 C C . VAL A 1 107 ? 12.672 0.063 -4.184 1.00 90.75 107 VAL A C 1
ATOM 838 O O . VAL A 1 107 ? 12.460 0.881 -3.291 1.00 90.75 107 VAL A O 1
ATOM 841 N N . GLY A 1 108 ? 12.958 0.415 -5.432 1.00 91.69 108 GLY A N 1
ATOM 842 C CA . GLY A 1 108 ? 12.974 1.789 -5.901 1.00 91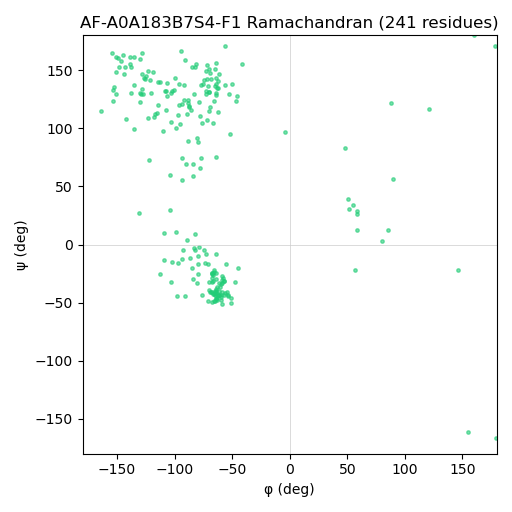.69 108 GLY A CA 1
ATOM 843 C C . GLY A 1 108 ? 11.575 2.261 -6.272 1.00 91.69 108 GLY A C 1
ATOM 844 O O . GLY A 1 108 ? 10.878 1.599 -7.042 1.00 91.69 108 GLY A O 1
ATOM 845 N N . ILE A 1 109 ? 11.163 3.415 -5.756 1.00 92.31 109 ILE A N 1
ATOM 846 C CA . ILE A 1 109 ? 9.917 4.099 -6.098 1.00 92.31 109 ILE A CA 1
ATOM 847 C C . ILE A 1 109 ? 10.194 5.029 -7.277 1.00 92.31 109 ILE A C 1
ATOM 849 O O . ILE A 1 109 ? 10.900 6.018 -7.129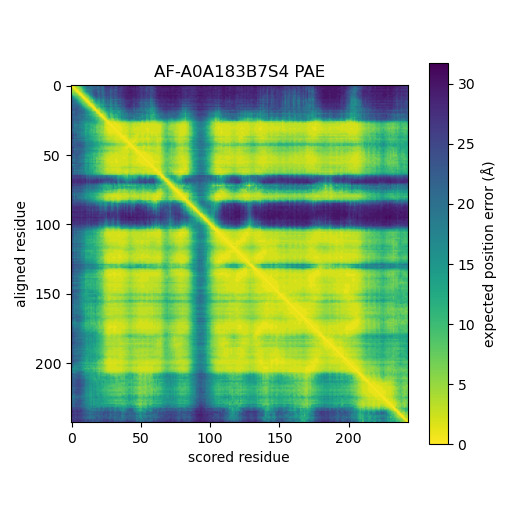 1.00 92.31 109 ILE A O 1
ATOM 853 N N . LEU A 1 110 ? 9.622 4.737 -8.447 1.00 91.12 110 LEU A N 1
ATOM 854 C CA . LEU A 1 110 ? 9.876 5.510 -9.667 1.00 91.12 110 LEU A CA 1
ATOM 855 C C . LEU A 1 110 ? 8.893 6.655 -9.851 1.00 91.12 110 LEU A C 1
ATOM 857 O O . LEU A 1 110 ? 9.254 7.750 -10.276 1.00 91.12 110 LEU A O 1
ATOM 861 N N . ARG A 1 111 ? 7.609 6.371 -9.628 1.00 92.06 111 ARG A N 1
ATOM 862 C CA . ARG A 1 111 ? 6.546 7.331 -9.899 1.00 92.06 111 ARG A CA 1
ATOM 863 C C . ARG A 1 111 ? 5.376 7.105 -8.975 1.00 92.06 111 ARG A C 1
ATOM 865 O O . ARG A 1 111 ? 4.839 6.002 -8.905 1.00 92.06 111 ARG A O 1
ATOM 872 N N . GLN A 1 112 ? 4.941 8.180 -8.339 1.00 93.44 112 GLN A N 1
ATOM 873 C CA . GLN A 1 112 ? 3.790 8.165 -7.457 1.00 93.44 112 GLN A CA 1
ATOM 874 C C . GLN A 1 112 ? 2.599 8.851 -8.120 1.00 93.44 112 GLN A C 1
ATOM 876 O O . GLN A 1 112 ? 2.712 9.885 -8.780 1.00 93.44 112 GLN A O 1
ATOM 881 N N . PHE A 1 113 ? 1.437 8.252 -7.925 1.00 94.94 113 PHE A N 1
ATOM 882 C CA . PHE A 1 113 ? 0.138 8.795 -8.248 1.00 94.94 113 PHE A CA 1
ATOM 883 C C . PHE A 1 113 ? -0.542 9.104 -6.909 1.00 94.94 113 PHE A C 1
ATOM 885 O O . PHE A 1 113 ? -1.107 8.192 -6.302 1.00 94.94 113 PHE A O 1
ATOM 892 N N . PRO A 1 114 ? -0.490 10.366 -6.442 1.00 93.75 114 PRO A N 1
ATOM 893 C CA . PRO A 1 114 ? -0.936 10.725 -5.101 1.00 93.75 114 PRO A CA 1
ATOM 894 C C . PRO A 1 114 ? -2.432 10.486 -4.919 1.00 93.75 114 PRO A C 1
ATOM 896 O O . PRO A 1 114 ? -3.202 10.503 -5.889 1.00 93.75 114 PRO A O 1
ATOM 899 N N . PHE A 1 115 ? -2.832 10.308 -3.661 1.00 93.56 115 PHE A N 1
ATOM 900 C CA . PHE A 1 115 ? -4.230 10.143 -3.297 1.00 93.56 115 PHE A CA 1
ATOM 901 C C . PHE A 1 115 ? -5.070 11.321 -3.793 1.00 93.56 115 PHE A C 1
ATOM 903 O O . PHE A 1 115 ? -4.682 12.483 -3.686 1.00 93.56 115 PHE A O 1
ATOM 910 N N . THR A 1 116 ? -6.244 11.022 -4.336 1.00 91.56 116 THR A N 1
ATOM 911 C CA . THR A 1 116 ? -7.217 12.042 -4.732 1.00 91.56 116 THR A CA 1
ATOM 912 C C . THR A 1 116 ? -8.572 11.668 -4.158 1.00 91.56 116 THR A C 1
ATOM 914 O O . THR A 1 116 ? -9.015 10.538 -4.342 1.00 91.56 116 THR A O 1
ATOM 917 N N . SER A 1 117 ? -9.250 12.603 -3.489 1.00 89.56 117 SER A N 1
ATOM 918 C CA . SER A 1 117 ? -10.546 12.346 -2.843 1.00 89.56 117 SER A CA 1
ATOM 919 C C . SER A 1 117 ? -11.627 11.887 -3.822 1.00 89.56 117 SER A C 1
ATOM 921 O O . SER A 1 117 ? -12.435 11.040 -3.463 1.00 89.56 117 SER A O 1
ATOM 923 N N . SER A 1 118 ? -11.611 12.385 -5.061 1.00 91.38 118 SER A N 1
ATOM 924 C CA . SER A 1 118 ? -12.534 11.965 -6.124 1.00 91.38 118 SER A CA 1
ATOM 925 C C . SER A 1 118 ? -12.320 10.522 -6.584 1.00 91.38 118 SER A C 1
ATOM 927 O O . SER A 1 118 ? -13.262 9.882 -7.033 1.00 91.38 118 SER A O 1
ATOM 929 N N . LEU A 1 119 ? -11.088 10.016 -6.487 1.00 91.94 119 LEU A N 1
ATOM 930 C CA . LEU A 1 119 ? -10.720 8.667 -6.921 1.00 91.94 119 LEU A CA 1
ATOM 931 C C . LEU A 1 119 ? -10.587 7.686 -5.757 1.00 91.94 119 LEU A C 1
ATOM 933 O O . LEU A 1 119 ? -10.503 6.491 -6.008 1.00 91.94 119 LEU A O 1
ATOM 937 N N . GLN A 1 120 ? -10.512 8.188 -4.521 1.00 94.44 120 GLN A N 1
ATOM 938 C CA . GLN A 1 120 ? -10.416 7.430 -3.270 1.00 94.44 120 GLN A CA 1
ATOM 939 C C . GLN A 1 120 ? -9.296 6.375 -3.246 1.00 94.44 120 GLN A C 1
ATOM 941 O O . GLN A 1 120 ? -9.388 5.356 -2.562 1.00 94.44 120 GLN A O 1
ATOM 946 N N . ARG A 1 121 ? -8.206 6.623 -3.974 1.00 95.38 121 ARG A N 1
ATOM 947 C CA . ARG A 1 121 ? -7.069 5.704 -4.092 1.00 95.38 121 ARG A CA 1
ATOM 948 C C . ARG A 1 121 ? -5.780 6.431 -4.431 1.00 95.38 121 ARG A C 1
ATOM 950 O O . ARG A 1 121 ? -5.808 7.575 -4.889 1.00 95.38 121 ARG A O 1
ATOM 957 N N . MET A 1 122 ? -4.673 5.725 -4.253 1.00 95.56 122 MET A N 1
ATOM 958 C CA . MET A 1 122 ? -3.349 6.110 -4.719 1.00 95.56 122 MET A CA 1
ATOM 959 C C . MET A 1 122 ? -2.604 4.908 -5.291 1.00 95.56 122 MET A C 1
ATOM 961 O O . MET A 1 122 ? -2.872 3.768 -4.910 1.00 95.56 122 MET A O 1
ATOM 965 N N . SER A 1 123 ? -1.647 5.180 -6.175 1.00 96.62 123 SER A N 1
ATOM 966 C CA . SER A 1 123 ? -0.851 4.145 -6.833 1.00 96.62 123 SER A CA 1
ATOM 967 C C . SER A 1 123 ? 0.613 4.539 -6.912 1.00 96.62 123 SER A C 1
ATOM 969 O O . SER A 1 123 ? 0.948 5.718 -6.990 1.00 96.62 123 SER A O 1
ATOM 971 N N . VAL A 1 124 ? 1.500 3.556 -6.951 1.00 96.12 124 VAL A N 1
ATOM 972 C CA . VAL A 1 124 ? 2.938 3.756 -7.110 1.00 96.12 124 VAL A CA 1
ATOM 973 C C . VAL A 1 124 ? 3.468 2.755 -8.123 1.00 96.12 124 VAL A C 1
ATOM 975 O O . VAL A 1 124 ? 3.074 1.593 -8.118 1.00 96.12 124 VAL A O 1
ATOM 978 N N . ILE A 1 125 ? 4.349 3.218 -9.009 1.00 95.50 125 ILE A N 1
ATOM 979 C CA . ILE A 1 125 ? 5.168 2.354 -9.855 1.00 95.50 125 ILE A CA 1
ATOM 980 C C . ILE A 1 125 ? 6.519 2.205 -9.169 1.00 95.50 125 ILE A C 1
ATOM 982 O O . ILE A 1 125 ? 7.217 3.202 -8.962 1.00 95.50 125 ILE A O 1
ATOM 986 N N . ALA A 1 126 ? 6.880 0.970 -8.845 1.00 94.00 126 ALA A N 1
ATOM 987 C CA . ALA A 1 126 ? 8.140 0.636 -8.206 1.00 94.00 126 ALA A CA 1
ATOM 988 C C . ALA A 1 126 ? 8.869 -0.477 -8.972 1.00 94.00 126 ALA A C 1
ATOM 990 O O . ALA A 1 126 ? 8.295 -1.151 -9.835 1.00 94.00 126 ALA A O 1
ATOM 991 N N . ARG A 1 127 ? 10.151 -0.658 -8.671 1.00 91.75 127 ARG A N 1
ATOM 992 C CA . ARG A 1 127 ? 10.987 -1.729 -9.213 1.00 91.75 127 ARG A CA 1
ATOM 993 C C . ARG A 1 127 ? 11.839 -2.303 -8.095 1.00 91.75 127 ARG A C 1
ATOM 995 O O . ARG A 1 127 ? 12.510 -1.557 -7.394 1.00 91.75 127 ARG A O 1
ATOM 1002 N N . VAL A 1 128 ? 11.835 -3.622 -7.964 1.00 89.62 128 VAL A N 1
ATOM 1003 C CA . VAL A 1 128 ? 12.804 -4.342 -7.129 1.00 89.62 128 VAL A CA 1
ATOM 1004 C C . VAL A 1 128 ? 14.145 -4.372 -7.864 1.00 89.62 128 VAL A C 1
ATOM 1006 O O . VAL A 1 128 ? 14.151 -4.590 -9.076 1.00 89.62 128 VAL A O 1
ATOM 1009 N N . LEU A 1 129 ? 15.261 -4.162 -7.165 1.00 83.25 129 LEU A N 1
ATOM 1010 C CA . LEU A 1 129 ? 16.598 -4.041 -7.763 1.00 83.25 129 LEU A CA 1
ATOM 1011 C C . LEU A 1 129 ? 16.979 -5.245 -8.646 1.00 83.25 129 LEU A C 1
ATOM 1013 O O . LEU A 1 129 ? 17.468 -5.062 -9.757 1.00 83.25 129 LEU A O 1
ATOM 1017 N N . ASP A 1 130 ? 16.648 -6.455 -8.197 1.00 77.31 130 ASP A N 1
ATOM 1018 C CA . ASP A 1 130 ? 16.891 -7.722 -8.908 1.00 77.31 130 ASP A CA 1
ATOM 1019 C C . ASP A 1 130 ? 15.806 -8.063 -9.961 1.00 77.31 130 ASP A C 1
ATOM 1021 O O . ASP A 1 130 ? 15.872 -9.051 -10.688 1.00 77.31 130 ASP A O 1
ATOM 1025 N N . SER A 1 131 ? 14.761 -7.238 -10.085 1.00 81.12 131 SER A N 1
ATOM 1026 C CA . SER A 1 131 ? 13.676 -7.480 -11.039 1.00 81.12 131 SER A CA 1
ATOM 1027 C C . SER A 1 131 ? 13.925 -6.798 -12.386 1.00 81.12 131 SER A C 1
ATOM 1029 O O . SER A 1 131 ? 14.276 -5.615 -12.483 1.00 81.12 131 SER A O 1
ATOM 1031 N N . SER A 1 132 ? 13.630 -7.530 -13.463 1.00 78.50 132 SER A N 1
ATOM 1032 C CA . SER A 1 132 ? 13.594 -7.019 -14.842 1.00 78.50 132 SER A CA 1
ATOM 1033 C C . SER A 1 132 ? 12.274 -6.324 -15.205 1.00 78.50 132 SER A C 1
ATOM 1035 O O . SER A 1 132 ? 12.125 -5.782 -16.305 1.00 78.50 132 SER A O 1
ATOM 1037 N N . HIS A 1 133 ? 11.288 -6.343 -14.308 1.00 87.94 133 HIS A N 1
ATOM 1038 C CA . HIS A 1 133 ? 9.960 -5.784 -14.538 1.00 87.94 133 HIS A CA 1
ATOM 1039 C C . HIS A 1 133 ? 9.600 -4.742 -13.482 1.00 87.94 133 HIS A C 1
ATOM 1041 O O . HIS A 1 133 ? 10.010 -4.830 -12.323 1.00 87.94 133 HIS A O 1
ATOM 1047 N N . PHE A 1 134 ? 8.795 -3.765 -13.897 1.00 92.94 134 PHE A N 1
ATOM 1048 C CA . PHE A 1 134 ? 8.180 -2.804 -12.991 1.00 92.94 134 PHE A CA 1
ATOM 1049 C C . PHE A 1 134 ? 6.940 -3.427 -12.357 1.00 92.94 134 PHE A C 1
ATOM 1051 O O . PHE A 1 134 ? 6.301 -4.287 -12.959 1.00 92.94 134 PHE A O 1
ATOM 1058 N N . SER A 1 135 ? 6.559 -2.948 -11.185 1.00 94.75 135 SER A N 1
ATOM 1059 C CA . SER A 1 135 ? 5.325 -3.334 -10.509 1.00 94.75 135 SER A CA 1
ATOM 1060 C C . SER A 1 135 ? 4.528 -2.091 -10.152 1.00 94.75 135 SER A C 1
ATOM 1062 O O . SER A 1 135 ? 5.082 -1.046 -9.813 1.00 94.75 135 SER A O 1
ATOM 1064 N N . VAL A 1 136 ? 3.211 -2.204 -10.257 1.00 96.56 136 VAL A N 1
ATOM 1065 C CA . VAL A 1 136 ? 2.266 -1.202 -9.771 1.00 96.56 136 VAL A CA 1
ATOM 1066 C C . VAL A 1 136 ? 1.702 -1.708 -8.471 1.00 96.56 136 VAL A C 1
ATOM 1068 O O . VAL A 1 136 ? 1.239 -2.845 -8.425 1.00 96.56 136 VAL A O 1
ATOM 1071 N N . TYR A 1 137 ? 1.684 -0.847 -7.467 1.00 96.75 137 TYR A N 1
ATOM 1072 C CA . TYR A 1 137 ? 1.017 -1.085 -6.199 1.00 96.75 137 TYR A CA 1
ATOM 1073 C C . TYR A 1 137 ? -0.030 -0.005 -5.993 1.00 96.75 137 TYR A C 1
ATOM 1075 O O . TYR A 1 137 ? 0.268 1.183 -6.124 1.00 96.75 137 TYR A O 1
ATOM 1083 N N . THR A 1 138 ? -1.247 -0.410 -5.663 1.00 96.81 138 THR A N 1
ATOM 1084 C CA . THR A 1 138 ? -2.382 0.489 -5.478 1.00 96.81 138 THR A CA 1
ATOM 1085 C C . THR A 1 138 ? -3.023 0.202 -4.133 1.00 96.81 138 THR A C 1
ATOM 1087 O O . THR A 1 138 ? -3.291 -0.952 -3.797 1.00 96.81 138 THR A O 1
ATOM 1090 N N . LYS A 1 139 ? -3.317 1.266 -3.383 1.00 96.00 139 LYS A N 1
ATOM 1091 C CA . LYS A 1 139 ? -4.133 1.197 -2.170 1.00 96.00 139 LYS A CA 1
ATOM 1092 C C . LYS A 1 139 ? -5.261 2.214 -2.223 1.00 96.00 139 LYS A C 1
ATOM 1094 O O . LYS A 1 139 ? -5.102 3.312 -2.761 1.00 96.00 139 LYS A O 1
ATOM 1099 N N . GLY A 1 140 ? -6.400 1.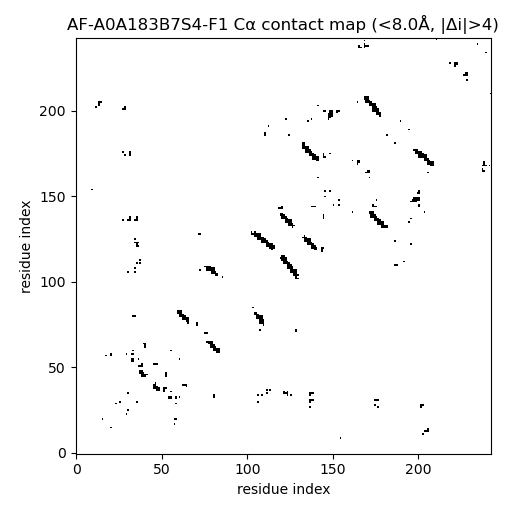876 -1.640 1.00 95.31 140 GLY A N 1
ATOM 1100 C CA . GLY A 1 140 ? -7.549 2.771 -1.645 1.00 95.31 140 GLY A CA 1
ATOM 1101 C C . GLY A 1 140 ? -8.767 2.198 -0.951 1.00 95.31 140 GLY A C 1
ATOM 1102 O O . GLY A 1 140 ? -8.681 1.202 -0.228 1.00 95.31 140 GLY A O 1
ATOM 1103 N N . ALA A 1 141 ? -9.899 2.859 -1.176 1.00 94.75 141 ALA A N 1
ATOM 1104 C CA . ALA A 1 141 ? -11.182 2.406 -0.676 1.00 94.75 141 ALA A CA 1
ATOM 1105 C C . ALA A 1 141 ? -11.538 1.030 -1.279 1.00 94.75 141 ALA A C 1
ATOM 1107 O O . ALA A 1 141 ? -11.343 0.840 -2.488 1.00 94.75 141 ALA A O 1
ATOM 1108 N N . PRO A 1 142 ? -12.012 0.065 -0.470 1.00 93.94 142 PRO A N 1
ATOM 1109 C CA . PRO A 1 142 ? -12.257 -1.307 -0.912 1.00 93.94 142 PRO A CA 1
ATOM 1110 C C . PRO A 1 142 ? -13.103 -1.430 -2.180 1.00 93.94 142 PRO A C 1
ATOM 1112 O O . PRO A 1 142 ? -12.692 -2.119 -3.106 1.00 93.94 142 PRO A O 1
ATOM 1115 N N . GLU A 1 143 ? -14.204 -0.690 -2.268 1.00 93.56 143 GLU A N 1
ATOM 1116 C CA . GLU A 1 143 ? -15.116 -0.647 -3.413 1.00 93.56 143 GLU A CA 1
ATOM 1117 C C . GLU A 1 143 ? -14.446 -0.119 -4.688 1.00 93.56 143 GLU A C 1
ATOM 1119 O O . GLU A 1 143 ? -14.682 -0.606 -5.796 1.00 93.56 143 GLU A O 1
ATOM 1124 N N . THR A 1 144 ? -13.551 0.859 -4.535 1.00 95.12 144 THR A N 1
ATOM 1125 C CA . THR A 1 144 ? -12.810 1.411 -5.666 1.00 95.12 144 THR A CA 1
ATOM 1126 C C . THR A 1 144 ? -11.802 0.388 -6.167 1.00 95.12 144 THR A C 1
ATOM 1128 O O . THR A 1 144 ? -11.733 0.136 -7.366 1.00 95.12 144 THR A O 1
ATOM 1131 N N . ILE A 1 145 ? -11.020 -0.217 -5.273 1.00 95.75 145 ILE A N 1
ATOM 1132 C CA . ILE A 1 145 ? -10.004 -1.205 -5.654 1.00 95.75 145 ILE A CA 1
ATOM 1133 C C . ILE A 1 145 ? -10.650 -2.445 -6.261 1.00 95.75 145 ILE A C 1
ATOM 1135 O O . ILE A 1 145 ? -10.162 -2.941 -7.272 1.00 95.75 145 ILE A O 1
ATOM 1139 N N . GLU A 1 146 ? -11.772 -2.897 -5.706 1.00 95.12 146 GLU A N 1
ATOM 1140 C CA . GLU A 1 146 ? -12.553 -4.001 -6.255 1.00 95.12 146 GLU A CA 1
ATOM 1141 C C . GLU A 1 146 ? -12.913 -3.761 -7.728 1.00 95.12 146 GLU A C 1
ATOM 1143 O O . GLU A 1 146 ? -12.716 -4.642 -8.562 1.00 95.12 146 GLU A O 1
ATOM 1148 N N . SER A 1 147 ? -13.350 -2.544 -8.073 1.00 95.19 147 SER A N 1
ATOM 1149 C CA . SER A 1 147 ? -13.711 -2.190 -9.453 1.00 95.19 147 SER A CA 1
ATOM 1150 C C . SER A 1 147 ? -12.534 -2.202 -10.442 1.00 95.19 147 SER A C 1
ATOM 1152 O O . SER A 1 147 ? -12.748 -2.360 -11.643 1.00 95.19 147 SER A O 1
ATOM 1154 N N . LEU A 1 148 ? -11.300 -2.040 -9.950 1.00 95.62 148 LEU A N 1
ATOM 1155 C CA . LEU A 1 148 ? -10.070 -1.999 -10.755 1.00 95.62 148 LEU A CA 1
ATOM 1156 C C . LEU A 1 148 ? -9.356 -3.355 -10.811 1.00 95.62 148 LEU A C 1
ATOM 1158 O O . LEU A 1 148 ? -8.462 -3.561 -11.640 1.00 95.62 148 LEU A O 1
ATOM 1162 N N . CYS A 1 149 ? -9.721 -4.263 -9.908 1.00 95.38 149 CYS A N 1
ATOM 1163 C CA . CYS A 1 149 ? -9.162 -5.596 -9.809 1.00 95.38 149 CYS A CA 1
ATOM 1164 C C . CYS A 1 149 ? -9.859 -6.572 -10.753 1.00 95.38 149 CYS A C 1
ATOM 1166 O O . CYS A 1 149 ? -11.045 -6.464 -11.073 1.00 95.38 149 CYS A O 1
ATOM 1168 N N . ARG A 1 150 ? -9.124 -7.602 -11.164 1.00 93.50 150 ARG A N 1
ATOM 1169 C CA . ARG A 1 150 ? -9.716 -8.716 -11.889 1.00 93.50 150 ARG A CA 1
ATOM 1170 C C . ARG A 1 150 ? -10.591 -9.537 -10.946 1.00 93.50 150 ARG A C 1
ATOM 1172 O O . ARG A 1 150 ? -10.144 -9.954 -9.874 1.00 93.50 150 ARG A O 1
ATOM 1179 N N . ARG A 1 151 ? -11.820 -9.823 -11.382 1.00 91.31 1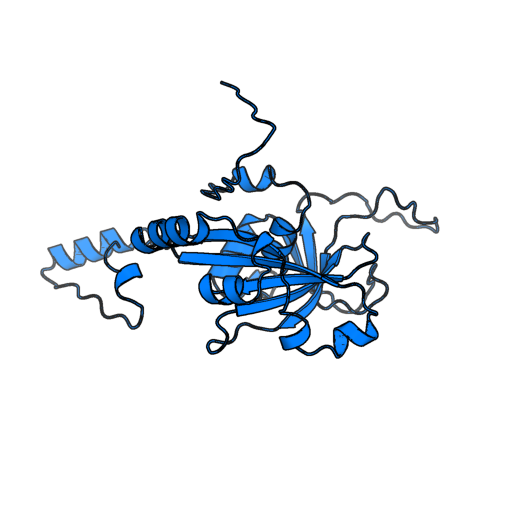51 ARG A N 1
ATOM 1180 C CA . ARG A 1 151 ? -12.829 -10.547 -10.588 1.00 91.31 151 ARG A CA 1
ATOM 1181 C C . ARG A 1 151 ? -12.374 -11.931 -10.124 1.00 91.31 151 ARG A C 1
ATOM 1183 O O . ARG A 1 151 ? -12.807 -12.373 -9.072 1.00 91.31 151 ARG A O 1
ATOM 1190 N N . ASP A 1 152 ? -11.493 -12.596 -10.871 1.00 90.44 152 ASP A N 1
ATOM 1191 C CA . ASP A 1 152 ? -10.952 -13.914 -10.518 1.00 90.44 152 ASP A CA 1
ATOM 1192 C C . ASP A 1 152 ? -9.979 -13.886 -9.331 1.00 90.44 152 ASP A C 1
ATOM 1194 O O . ASP A 1 152 ? -9.719 -14.923 -8.728 1.00 90.44 152 ASP A O 1
ATOM 1198 N N . THR A 1 153 ? -9.457 -12.709 -8.980 1.00 89.56 153 THR A N 1
ATOM 1199 C CA . THR A 1 153 ? -8.548 -12.539 -7.836 1.00 89.56 153 THR A CA 1
ATOM 1200 C C . THR A 1 153 ? -9.257 -12.149 -6.545 1.00 89.56 153 THR A C 1
ATOM 1202 O O . THR A 1 153 ? -8.650 -12.209 -5.478 1.00 89.56 153 THR A O 1
ATOM 1205 N N . ILE A 1 154 ? -10.530 -11.753 -6.627 1.00 89.56 154 ILE A N 1
ATOM 1206 C CA . ILE A 1 154 ? -11.303 -11.291 -5.476 1.00 89.56 154 ILE A CA 1
ATOM 1207 C C . ILE A 1 154 ? -11.976 -12.502 -4.808 1.00 89.56 154 ILE A C 1
ATOM 1209 O O . ILE A 1 154 ? -12.717 -13.231 -5.472 1.00 89.56 154 ILE A O 1
ATOM 1213 N N . PRO A 1 155 ? -11.748 -12.735 -3.503 1.00 89.62 155 PRO A N 1
ATOM 1214 C CA . PRO A 1 155 ? -12.425 -13.794 -2.759 1.00 89.62 155 PRO A CA 1
ATOM 1215 C C . PRO A 1 155 ? -13.948 -13.601 -2.718 1.00 89.62 155 PRO A C 1
ATOM 1217 O O . PRO A 1 155 ? -14.444 -12.479 -2.629 1.00 89.62 155 PRO A O 1
ATOM 1220 N N . SER A 1 156 ? -14.713 -14.695 -2.720 1.00 88.88 156 SER A N 1
ATOM 1221 C CA . SER A 1 156 ? -16.185 -14.638 -2.680 1.00 88.88 156 SER A CA 1
ATOM 1222 C C . SER A 1 156 ? -16.745 -14.035 -1.386 1.00 88.88 156 SER A C 1
ATOM 1224 O O . SER A 1 156 ? -17.857 -13.517 -1.376 1.00 88.88 156 SER A O 1
ATOM 1226 N N . ASP A 1 157 ? -15.984 -14.104 -0.295 1.00 88.94 157 ASP A N 1
ATOM 1227 C CA . ASP A 1 157 ? -16.312 -13.576 1.031 1.00 88.94 157 ASP A CA 1
ATOM 1228 C C . ASP A 1 157 ? -15.864 -12.118 1.245 1.00 88.94 157 ASP A C 1
ATOM 1230 O O . ASP A 1 157 ? -16.066 -11.568 2.329 1.00 88.94 157 ASP A O 1
ATOM 1234 N N . PHE A 1 158 ? -15.310 -11.463 0.217 1.00 89.31 158 PHE A N 1
ATOM 1235 C CA . PHE A 1 158 ? -14.806 -10.086 0.279 1.00 89.31 158 PHE A CA 1
ATOM 1236 C C . PHE A 1 158 ? -15.823 -9.096 0.867 1.00 89.31 158 PHE A C 1
ATOM 1238 O O . PHE A 1 158 ? -15.514 -8.370 1.810 1.00 89.31 158 PHE A O 1
ATOM 1245 N N . HIS A 1 159 ? -17.057 -9.101 0.353 1.00 91.62 159 HIS A N 1
ATOM 1246 C CA . HIS A 1 159 ? -18.103 -8.168 0.778 1.00 91.62 159 HIS A CA 1
ATOM 1247 C C . HIS A 1 159 ? -18.579 -8.422 2.209 1.00 91.62 159 HIS A C 1
ATOM 1249 O O . HIS A 1 159 ? -18.797 -7.472 2.959 1.00 91.62 159 HIS A O 1
ATOM 1255 N N . SER A 1 160 ? -18.743 -9.692 2.593 1.00 90.94 160 SER A N 1
ATOM 1256 C CA . SER A 1 160 ? -19.125 -10.056 3.961 1.00 90.94 160 SER A CA 1
ATOM 1257 C C . SER A 1 160 ? -18.052 -9.630 4.957 1.00 90.94 160 SER A C 1
ATOM 1259 O O . SER A 1 160 ? -18.365 -8.971 5.942 1.00 90.94 160 SER A O 1
ATOM 1261 N N . LEU A 1 161 ? -16.783 -9.909 4.649 1.00 89.50 161 LEU A N 1
ATOM 1262 C CA . LEU A 1 161 ? -15.659 -9.568 5.514 1.00 89.50 161 LEU A CA 1
ATOM 1263 C C . LEU A 1 161 ? -15.488 -8.049 5.650 1.00 89.50 161 LEU A C 1
ATOM 1265 O O . LEU A 1 161 ? -15.284 -7.531 6.747 1.00 89.50 161 LEU A O 1
ATOM 1269 N N . LEU A 1 162 ? -15.623 -7.318 4.541 1.00 90.38 162 LEU A N 1
ATOM 1270 C CA . LEU A 1 162 ? -15.616 -5.859 4.543 1.00 90.38 162 LEU A CA 1
ATOM 1271 C C . LEU A 1 162 ? -16.751 -5.295 5.408 1.00 90.38 162 LEU A C 1
ATOM 1273 O O . LEU A 1 162 ? -16.538 -4.356 6.179 1.00 90.38 162 LEU A O 1
ATOM 1277 N N . LEU A 1 163 ? -17.954 -5.860 5.296 1.00 90.31 163 LEU A N 1
ATOM 1278 C CA . LEU A 1 163 ? -19.105 -5.430 6.082 1.00 90.31 163 LEU A CA 1
ATOM 1279 C C . LEU A 1 163 ? -18.888 -5.676 7.578 1.00 90.31 163 LEU A C 1
ATOM 1281 O O . LEU A 1 163 ? -19.207 -4.807 8.385 1.00 90.31 163 LEU A O 1
ATOM 1285 N N . ASP A 1 164 ? -18.315 -6.816 7.948 1.00 89.81 164 ASP A N 1
ATOM 1286 C CA . ASP A 1 164 ? -18.032 -7.141 9.345 1.00 89.81 164 ASP A CA 1
ATOM 1287 C C . ASP A 1 164 ? -16.992 -6.179 9.935 1.00 89.81 164 ASP A C 1
ATOM 1289 O O . ASP A 1 164 ? -17.246 -5.551 10.963 1.00 89.81 164 ASP A O 1
ATOM 1293 N N . TYR A 1 165 ? -15.873 -5.937 9.244 1.00 87.06 165 TYR A N 1
ATOM 1294 C CA . TYR A 1 165 ? -14.864 -4.987 9.726 1.00 87.06 165 TYR A CA 1
ATOM 1295 C C . TYR A 1 165 ? -15.372 -3.546 9.797 1.00 87.06 165 TYR A C 1
ATOM 1297 O O . TYR A 1 165 ? -15.049 -2.815 10.736 1.00 87.06 165 TYR A O 1
ATOM 1305 N N . THR A 1 166 ? -16.177 -3.122 8.823 1.00 86.75 166 THR A N 1
ATOM 1306 C CA . THR A 1 166 ? -16.738 -1.766 8.835 1.00 86.75 166 THR A CA 1
ATOM 1307 C C . THR A 1 166 ? -17.780 -1.602 9.939 1.00 86.75 166 THR A C 1
ATOM 1309 O O . THR A 1 166 ? -17.762 -0.577 10.616 1.00 86.75 166 THR A O 1
ATOM 1312 N N . ARG A 1 167 ? -18.624 -2.612 10.203 1.00 85.88 167 ARG A N 1
ATOM 1313 C CA . ARG A 1 167 ? -19.567 -2.628 11.341 1.00 85.88 167 ARG A CA 1
ATOM 1314 C C . ARG A 1 167 ? -18.873 -2.534 12.690 1.00 85.88 167 ARG A C 1
ATOM 1316 O O . ARG A 1 167 ? -19.382 -1.871 13.591 1.00 85.88 167 ARG A O 1
ATOM 1323 N N . GLU A 1 168 ? -17.715 -3.167 12.816 1.00 83.31 168 GLU A N 1
ATOM 1324 C CA . GLU A 1 168 ? -16.903 -3.100 14.028 1.00 83.31 168 GLU A CA 1
ATOM 1325 C C . GLU A 1 168 ? -16.179 -1.746 14.189 1.00 83.31 168 GLU A C 1
ATOM 1327 O O . GLU A 1 168 ? -15.603 -1.476 15.241 1.00 83.31 168 GLU A O 1
ATOM 1332 N N . GLY A 1 169 ? -16.272 -0.848 13.199 1.00 81.25 169 GLY A N 1
ATOM 1333 C CA . GLY A 1 169 ? -15.706 0.502 13.247 1.00 81.25 169 GLY A CA 1
ATOM 1334 C C . GLY A 1 169 ? -14.235 0.573 12.829 1.00 81.25 169 GLY A C 1
ATOM 1335 O O . GLY A 1 169 ? -13.584 1.604 13.028 1.00 81.25 169 GLY A O 1
ATOM 1336 N N . TYR A 1 170 ? -13.697 -0.497 12.237 1.00 86.00 170 TYR A N 1
ATOM 1337 C CA . TYR A 1 170 ? -12.338 -0.494 11.713 1.00 86.00 170 TYR A CA 1
ATOM 1338 C C . TYR A 1 170 ? -12.232 0.341 10.439 1.00 86.00 170 TYR A C 1
ATOM 1340 O O . TYR A 1 170 ? -13.147 0.424 9.616 1.00 86.00 170 TYR A O 1
ATOM 1348 N N . ARG A 1 171 ? -11.054 0.931 10.238 1.00 87.62 171 ARG A N 1
ATOM 1349 C CA . ARG A 1 171 ? -10.695 1.540 8.963 1.00 87.62 171 ARG A CA 1
ATOM 1350 C C . ARG A 1 171 ? -10.113 0.467 8.053 1.00 87.62 171 ARG A C 1
ATOM 1352 O O . ARG A 1 171 ? -9.044 -0.059 8.337 1.00 87.62 171 ARG A O 1
ATOM 1359 N N . VAL A 1 172 ? -10.795 0.189 6.949 1.00 90.75 172 VAL A N 1
ATOM 1360 C CA . VAL A 1 172 ? -10.388 -0.831 5.978 1.00 90.75 172 VAL A CA 1
ATOM 1361 C C . VAL A 1 172 ? -9.878 -0.162 4.704 1.00 90.75 172 VAL A C 1
ATOM 1363 O O . VAL A 1 172 ? -10.528 0.735 4.171 1.00 90.75 172 VAL A O 1
ATOM 1366 N N . LEU A 1 173 ? -8.721 -0.600 4.214 1.00 93.44 173 LEU A N 1
ATOM 1367 C CA . LEU A 1 173 ? -8.205 -0.291 2.881 1.00 93.44 173 LEU A CA 1
ATOM 1368 C C . LEU A 1 173 ? -8.036 -1.585 2.095 1.00 93.44 173 LEU A C 1
ATOM 1370 O O . LEU A 1 173 ? -7.704 -2.615 2.669 1.00 93.44 173 LEU A O 1
ATOM 1374 N N . ALA A 1 174 ? -8.207 -1.530 0.781 1.00 94.88 174 ALA A N 1
ATOM 1375 C CA . ALA A 1 174 ? -7.836 -2.630 -0.097 1.00 94.88 174 ALA A CA 1
ATOM 1376 C C . ALA A 1 174 ? -6.486 -2.353 -0.755 1.00 94.88 174 ALA A C 1
ATOM 1378 O O . ALA A 1 174 ? -6.181 -1.212 -1.115 1.00 94.88 174 ALA A O 1
ATOM 1379 N N . LEU A 1 175 ? -5.700 -3.413 -0.912 1.00 95.50 175 LEU A N 1
ATOM 1380 C CA . LEU A 1 175 ? -4.405 -3.410 -1.575 1.00 95.50 175 LEU A CA 1
ATOM 1381 C C . LEU A 1 175 ? -4.489 -4.263 -2.837 1.00 95.50 175 LEU A C 1
ATOM 1383 O O . LEU A 1 175 ? -5.093 -5.340 -2.845 1.00 95.50 175 LEU A O 1
ATOM 1387 N N . ALA A 1 176 ? -3.856 -3.795 -3.902 1.00 95.50 176 ALA A N 1
ATOM 1388 C CA . ALA A 1 176 ? -3.777 -4.509 -5.162 1.00 95.50 176 ALA A CA 1
ATOM 1389 C C . ALA A 1 176 ? -2.451 -4.224 -5.859 1.00 95.50 176 ALA A C 1
ATOM 1391 O O . ALA A 1 176 ? -1.801 -3.207 -5.607 1.00 95.50 176 ALA A O 1
ATOM 1392 N N . TRP A 1 177 ? -2.051 -5.120 -6.754 1.00 95.56 177 TRP A N 1
ATOM 1393 C CA . TRP A 1 177 ? -0.815 -4.960 -7.506 1.00 95.56 177 TRP A CA 1
ATOM 1394 C C . TRP A 1 177 ? -0.921 -5.489 -8.926 1.00 95.56 177 TRP A C 1
ATOM 1396 O O . TRP A 1 177 ? -1.808 -6.275 -9.249 1.00 95.56 177 TRP A O 1
ATOM 1406 N N . ARG A 1 178 ? 0.007 -5.086 -9.793 1.00 94.44 178 ARG A N 1
ATOM 1407 C CA . ARG A 1 178 ? 0.133 -5.667 -11.131 1.00 94.44 178 ARG A CA 1
ATOM 1408 C C . ARG A 1 178 ? 1.558 -5.544 -11.666 1.00 94.44 178 ARG A C 1
ATOM 1410 O O . ARG A 1 178 ? 2.105 -4.439 -11.645 1.00 94.44 178 ARG A O 1
ATOM 1417 N N . PRO A 1 179 ? 2.143 -6.616 -12.226 1.00 93.25 179 PRO A N 1
ATOM 1418 C CA . PRO A 1 179 ? 3.414 -6.515 -12.930 1.00 93.25 179 PRO A CA 1
ATOM 1419 C C . PRO A 1 179 ? 3.248 -5.765 -14.262 1.00 93.25 179 PRO A C 1
ATOM 1421 O O . PRO A 1 179 ? 2.330 -6.020 -15.042 1.00 93.25 179 PRO A O 1
ATOM 1424 N N . LEU A 1 180 ? 4.175 -4.858 -14.551 1.00 92.00 180 LEU A N 1
ATOM 1425 C CA . LEU A 1 180 ? 4.265 -4.071 -15.774 1.00 92.00 180 LEU A CA 1
ATOM 1426 C C . LEU A 1 180 ? 5.528 -4.425 -16.564 1.00 92.00 180 LEU A C 1
ATOM 1428 O O . LEU A 1 180 ? 6.653 -4.089 -16.194 1.00 92.00 180 LEU A O 1
ATOM 1432 N N . LYS A 1 181 ? 5.321 -5.026 -17.737 1.00 90.06 181 LYS A N 1
ATOM 1433 C CA . LYS A 1 181 ? 6.378 -5.301 -18.718 1.00 90.06 181 LYS A CA 1
ATOM 1434 C C . LYS A 1 181 ? 6.468 -4.157 -19.731 1.00 90.06 181 LYS A C 1
ATOM 1436 O O . LYS A 1 181 ? 5.977 -4.269 -20.852 1.00 90.06 181 LYS A O 1
ATOM 1441 N N . ILE A 1 182 ? 7.028 -3.022 -19.314 1.00 89.56 182 ILE A N 1
ATOM 1442 C CA . ILE A 1 182 ? 7.214 -1.829 -20.160 1.00 89.56 182 ILE A CA 1
ATOM 1443 C C . ILE A 1 182 ? 8.614 -1.235 -19.976 1.00 89.56 182 ILE A C 1
ATOM 1445 O O . ILE A 1 182 ? 9.267 -1.499 -18.975 1.00 89.56 182 ILE A O 1
ATOM 1449 N N . SER A 1 183 ? 9.070 -0.415 -20.926 1.00 89.81 183 SER A N 1
ATOM 1450 C CA . SER A 1 183 ? 10.341 0.308 -20.811 1.00 89.81 183 SER A CA 1
ATOM 1451 C C . SER A 1 183 ? 10.270 1.445 -19.786 1.00 89.81 183 SER A C 1
ATOM 1453 O O . SER A 1 183 ? 9.213 2.054 -19.589 1.00 89.81 183 SER A O 1
ATOM 1455 N N . TYR A 1 184 ? 11.419 1.811 -19.211 1.00 87.38 184 TYR A N 1
ATOM 1456 C CA . TYR A 1 184 ? 11.551 2.946 -18.288 1.00 87.38 184 TYR A CA 1
ATOM 1457 C C . TYR A 1 184 ? 11.001 4.260 -18.879 1.00 87.38 184 TYR A C 1
ATOM 1459 O O . TYR A 1 184 ? 10.207 4.960 -18.256 1.00 87.38 184 TYR A O 1
ATOM 1467 N N . THR A 1 185 ? 11.305 4.546 -20.147 1.00 88.50 185 THR A N 1
ATOM 1468 C CA . THR A 1 185 ? 10.784 5.730 -20.857 1.00 88.50 185 THR A CA 1
ATOM 1469 C C . THR A 1 185 ? 9.256 5.779 -20.918 1.00 88.50 185 THR A C 1
ATOM 1471 O O . THR A 1 185 ? 8.667 6.863 -20.922 1.00 88.50 185 THR A O 1
ATOM 1474 N N . ARG A 1 186 ? 8.592 4.617 -20.949 1.00 90.44 186 ARG A N 1
ATOM 1475 C CA . ARG A 1 186 ? 7.131 4.513 -20.948 1.00 90.44 186 ARG A CA 1
ATOM 1476 C C . ARG A 1 186 ? 6.551 4.662 -19.542 1.00 90.44 186 ARG A C 1
ATOM 1478 O O . ARG A 1 186 ? 5.483 5.257 -19.423 1.00 90.44 186 ARG A O 1
ATOM 1485 N N . VAL A 1 187 ? 7.246 4.207 -18.496 1.00 90.38 187 VAL A N 1
ATOM 1486 C CA . VAL A 1 187 ? 6.858 4.419 -17.083 1.00 90.38 187 VAL A CA 1
ATOM 1487 C C . VAL A 1 187 ? 6.703 5.911 -16.765 1.00 90.38 187 VAL A C 1
ATOM 1489 O O . VAL A 1 187 ? 5.724 6.328 -16.143 1.00 90.38 187 VAL A O 1
ATOM 1492 N N . LEU A 1 188 ? 7.614 6.743 -17.269 1.00 88.12 188 LEU A N 1
ATOM 1493 C CA . LEU A 1 188 ? 7.574 8.191 -17.039 1.00 88.12 188 LEU A CA 1
ATOM 1494 C C . LEU A 1 188 ? 6.381 8.884 -17.726 1.00 88.12 188 LEU A C 1
ATOM 1496 O O . LEU A 1 188 ? 5.923 9.922 -17.261 1.00 88.12 188 LEU A O 1
ATOM 1500 N N . LYS A 1 189 ? 5.847 8.304 -18.811 1.00 91.75 189 LYS A N 1
ATOM 1501 C CA . LYS A 1 189 ? 4.794 8.916 -19.648 1.00 91.75 189 LYS A CA 1
ATOM 1502 C C . LYS A 1 189 ? 3.419 8.256 -19.530 1.00 91.75 189 LYS A C 1
ATOM 1504 O O . LYS A 1 189 ? 2.439 8.808 -20.023 1.00 91.75 189 LYS A O 1
ATOM 1509 N N . ILE A 1 190 ? 3.320 7.070 -18.926 1.00 94.00 190 ILE A N 1
ATOM 1510 C CA . ILE A 1 190 ? 2.056 6.326 -18.845 1.00 94.00 190 ILE A CA 1
ATOM 1511 C C . ILE A 1 190 ? 1.002 7.113 -18.050 1.00 94.00 190 ILE A C 1
ATOM 1513 O O . ILE A 1 190 ? 1.315 7.774 -17.063 1.00 94.00 190 ILE A O 1
ATOM 1517 N N . GLN A 1 191 ? -0.250 7.070 -18.490 1.00 94.56 191 GLN A N 1
ATOM 1518 C CA . GLN A 1 191 ? -1.357 7.712 -17.782 1.00 94.56 191 GLN A CA 1
ATOM 1519 C C . GLN A 1 191 ? -1.869 6.832 -16.636 1.00 94.56 191 GLN A C 1
ATOM 1521 O O . GLN A 1 191 ? -1.755 5.605 -16.703 1.00 94.56 191 GLN A O 1
ATOM 1526 N N . ARG A 1 192 ? -2.442 7.464 -15.604 1.00 94.12 192 ARG A N 1
ATOM 1527 C CA . ARG A 1 192 ? -2.930 6.797 -14.387 1.00 94.12 192 ARG A CA 1
ATOM 1528 C C . ARG A 1 192 ? -3.957 5.712 -14.716 1.00 94.12 192 ARG A C 1
ATOM 1530 O O . ARG A 1 192 ? -3.846 4.597 -14.225 1.00 94.12 192 ARG A O 1
ATOM 1537 N N . GLU A 1 193 ? -4.882 5.996 -15.621 1.00 92.50 193 GLU A N 1
ATOM 1538 C CA . GLU A 1 193 ? -5.986 5.110 -16.011 1.00 92.50 193 GLU A CA 1
ATOM 1539 C C . GLU A 1 193 ? -5.470 3.799 -16.618 1.00 92.50 193 GLU A C 1
ATOM 1541 O O . GLU A 1 193 ? -6.052 2.738 -16.432 1.00 92.50 193 GLU A O 1
ATOM 1546 N N . ARG A 1 194 ? -4.328 3.849 -17.317 1.00 93.06 194 ARG A N 1
ATOM 1547 C CA . ARG A 1 194 ? -3.694 2.651 -17.888 1.00 93.06 194 ARG A CA 1
ATOM 1548 C C . ARG A 1 194 ? -2.901 1.846 -16.867 1.00 93.06 194 ARG A C 1
ATOM 1550 O O . ARG A 1 194 ? -2.652 0.658 -17.094 1.00 93.06 194 ARG A O 1
ATOM 1557 N N . VAL A 1 195 ? -2.438 2.504 -15.808 1.00 93.88 195 VAL A N 1
ATOM 1558 C CA . VAL A 1 195 ? -1.701 1.902 -14.692 1.00 93.88 195 VAL A CA 1
ATOM 1559 C C . VAL A 1 195 ? -2.671 1.160 -13.774 1.00 93.88 195 VAL A C 1
ATOM 1561 O O . VAL A 1 195 ? -2.404 0.015 -13.412 1.00 93.88 195 VAL A O 1
ATOM 1564 N N . GLU A 1 196 ? -3.815 1.775 -13.494 1.00 93.94 196 GLU A N 1
ATOM 1565 C CA . GLU A 1 196 ? -4.849 1.331 -12.558 1.00 93.94 196 GLU A CA 1
ATOM 1566 C C . GLU A 1 196 ? -5.945 0.504 -13.251 1.00 93.94 196 GLU A C 1
ATOM 1568 O O . GLU A 1 196 ? -7.118 0.846 -13.193 1.00 93.94 196 GLU A O 1
ATOM 1573 N N . GLN A 1 197 ? -5.569 -0.573 -13.941 1.00 93.69 197 GLN A N 1
ATOM 1574 C CA . GLN A 1 197 ? -6.513 -1.500 -14.582 1.00 93.69 197 GLN A CA 1
ATOM 1575 C C . GLN A 1 197 ? -6.006 -2.939 -14.470 1.00 93.69 197 GLN A C 1
ATOM 1577 O O . GLN A 1 197 ? -4.790 -3.157 -14.430 1.00 93.69 197 GLN A O 1
ATOM 1582 N N . ASP A 1 198 ? -6.929 -3.902 -14.472 1.00 94.50 198 ASP A N 1
ATOM 1583 C CA . ASP A 1 198 ? -6.652 -5.342 -14.386 1.00 94.50 198 ASP A CA 1
ATOM 1584 C C . ASP A 1 198 ? -5.714 -5.708 -13.226 1.00 94.50 198 ASP A C 1
ATOM 1586 O O . ASP A 1 198 ? -4.807 -6.537 -13.367 1.00 94.50 198 ASP A O 1
ATOM 1590 N N . LEU A 1 199 ? -5.900 -5.051 -12.081 1.00 95.56 199 LEU A N 1
ATOM 1591 C CA . LEU A 1 199 ? -5.072 -5.271 -10.902 1.00 95.56 199 LEU A CA 1
ATOM 1592 C C . LEU A 1 199 ? -5.358 -6.653 -10.291 1.00 95.56 199 LEU A C 1
ATOM 1594 O O . LEU A 1 199 ? -6.453 -7.200 -10.406 1.00 95.56 199 LEU A O 1
ATOM 1598 N N . LEU A 1 200 ? -4.359 -7.232 -9.639 1.00 94.69 200 LEU A N 1
ATOM 1599 C CA . LEU A 1 200 ? -4.489 -8.449 -8.850 1.00 94.69 200 LEU A CA 1
ATOM 1600 C C . LEU A 1 200 ? -4.741 -8.041 -7.402 1.00 94.69 200 LEU A C 1
ATOM 1602 O O . LEU A 1 200 ? -3.923 -7.338 -6.801 1.00 94.69 200 LEU A O 1
ATOM 1606 N N . PHE A 1 201 ? -5.867 -8.475 -6.845 1.00 94.25 201 PHE A N 1
ATOM 1607 C CA . PHE A 1 201 ? -6.196 -8.203 -5.454 1.00 94.25 201 PHE A CA 1
ATOM 1608 C C . PHE A 1 201 ? -5.185 -8.881 -4.517 1.00 94.25 201 PHE A C 1
ATOM 1610 O O . PHE A 1 201 ? -4.886 -10.066 -4.672 1.00 94.25 201 PHE A O 1
ATOM 1617 N N . LEU A 1 202 ? -4.637 -8.124 -3.562 1.00 91.50 202 LEU A N 1
ATOM 1618 C CA . LEU A 1 202 ? -3.688 -8.636 -2.568 1.00 91.50 202 LEU A CA 1
ATOM 1619 C C . LEU A 1 202 ? -4.367 -8.970 -1.246 1.00 91.50 202 LEU A C 1
ATOM 1621 O O . LEU A 1 202 ? -4.067 -9.996 -0.641 1.00 91.50 202 LEU A O 1
ATOM 1625 N N . GLY A 1 203 ? -5.247 -8.087 -0.776 1.00 90.88 203 GLY A N 1
ATOM 1626 C CA . GLY A 1 203 ? -5.873 -8.235 0.529 1.00 90.88 203 GLY A CA 1
ATOM 1627 C C . GLY A 1 203 ? -6.447 -6.937 1.078 1.00 90.88 203 GLY A C 1
ATOM 1628 O O . GLY A 1 203 ? -6.364 -5.873 0.457 1.00 90.88 203 GLY A O 1
ATOM 1629 N N . LEU A 1 204 ? -7.027 -7.047 2.271 1.00 91.50 204 LEU A N 1
ATOM 1630 C CA . LEU A 1 204 ? -7.516 -5.920 3.054 1.00 91.50 204 LEU A CA 1
ATOM 1631 C C . LEU A 1 204 ? -6.506 -5.569 4.150 1.00 91.50 204 LEU A C 1
ATOM 1633 O O . LEU A 1 204 ? -6.042 -6.437 4.884 1.00 91.50 204 LEU A O 1
ATOM 1637 N N . LEU A 1 205 ? -6.204 -4.282 4.276 1.00 90.56 205 LEU A N 1
ATOM 1638 C CA . LEU A 1 205 ? -5.488 -3.702 5.400 1.00 90.56 205 LEU A CA 1
ATOM 1639 C C . LEU A 1 205 ? -6.513 -3.113 6.371 1.00 90.56 205 LEU A C 1
ATOM 1641 O O . LEU A 1 205 ? -7.177 -2.121 6.061 1.00 90.56 205 LEU A O 1
ATOM 1645 N N . VAL A 1 206 ? -6.635 -3.727 7.543 1.00 89.81 206 VAL A N 1
ATOM 1646 C CA . VAL A 1 206 ? -7.575 -3.327 8.593 1.00 89.81 206 VAL A CA 1
ATOM 1647 C C . VAL A 1 206 ? -6.811 -2.587 9.682 1.00 89.81 206 VAL A C 1
ATOM 1649 O O . VAL A 1 206 ? -5.773 -3.044 10.151 1.00 89.81 206 VAL A O 1
ATOM 1652 N N . MET A 1 207 ? -7.304 -1.416 10.071 1.00 83.44 207 MET A N 1
ATOM 1653 C CA . MET A 1 207 ? -6.677 -0.577 11.084 1.00 83.44 207 MET A CA 1
ATOM 1654 C C . MET A 1 207 ? -7.688 -0.172 12.141 1.00 83.44 207 MET A C 1
ATOM 1656 O O . MET A 1 207 ? -8.758 0.368 11.846 1.00 83.44 207 MET A O 1
ATOM 1660 N N . GLU A 1 208 ? -7.307 -0.379 13.394 1.00 83.38 208 GLU A N 1
ATOM 1661 C CA . GLU A 1 208 ? -8.056 0.112 14.535 1.00 83.38 208 GLU A CA 1
ATOM 1662 C C . GLU A 1 208 ? -7.776 1.598 14.738 1.00 83.38 208 GLU A C 1
ATOM 1664 O O . GLU A 1 208 ? -6.642 2.040 14.942 1.00 83.38 208 GLU A O 1
ATOM 1669 N N . ASN A 1 209 ? -8.840 2.392 14.723 1.00 74.75 209 ASN A N 1
ATOM 1670 C CA . ASN A 1 209 ? -8.750 3.773 15.137 1.00 74.75 209 ASN A CA 1
ATOM 1671 C C . ASN A 1 209 ? -8.793 3.765 16.676 1.00 74.75 209 ASN A C 1
ATOM 1673 O O . ASN A 1 209 ? -9.866 3.846 17.278 1.00 74.75 209 ASN A O 1
ATOM 1677 N N . ARG A 1 210 ? -7.635 3.706 17.339 1.00 75.00 210 ARG A N 1
ATOM 1678 C CA . ARG A 1 210 ? -7.555 3.765 18.811 1.00 75.00 210 ARG A CA 1
ATOM 1679 C C . ARG A 1 210 ? -7.740 5.193 19.319 1.00 75.00 210 ARG A C 1
ATOM 1681 O O . ARG A 1 210 ? -7.229 6.142 18.721 1.00 75.00 210 ARG A O 1
ATOM 1688 N N . LEU A 1 211 ? -8.510 5.352 20.393 1.00 74.12 211 LEU A N 1
ATOM 1689 C CA . LEU A 1 211 ? -8.567 6.615 21.126 1.00 74.12 211 LEU A CA 1
ATOM 1690 C C . LEU A 1 211 ? -7.206 6.907 21.759 1.00 74.12 211 LEU A C 1
ATOM 1692 O O . LEU A 1 211 ? -6.459 5.986 22.095 1.00 74.12 211 LEU A O 1
ATOM 1696 N N . LYS A 1 212 ? -6.886 8.192 21.940 1.00 80.19 212 LYS A N 1
ATOM 1697 C CA . LYS A 1 212 ? -5.709 8.552 22.734 1.00 80.19 212 LYS A CA 1
ATOM 1698 C C . LYS A 1 212 ? -5.940 8.089 24.178 1.00 80.19 212 LYS A C 1
ATOM 1700 O O . LYS A 1 212 ? -7.061 8.282 24.661 1.00 80.19 212 LYS A O 1
ATOM 1705 N N . PRO A 1 213 ? -4.940 7.505 24.858 1.00 80.94 213 PRO A N 1
ATOM 1706 C CA . PRO A 1 213 ? -5.122 6.931 26.192 1.00 80.94 213 PRO A CA 1
ATOM 1707 C C . PRO A 1 213 ? -5.656 7.952 27.208 1.00 80.94 213 PRO A C 1
ATOM 1709 O O . PRO A 1 213 ? -6.460 7.602 28.064 1.00 80.94 213 PRO A O 1
ATOM 1712 N N . GLU A 1 214 ? -5.313 9.230 27.044 1.00 85.88 214 GLU A N 1
ATOM 1713 C CA . GLU A 1 214 ? -5.758 10.328 27.907 1.00 85.88 214 GLU A CA 1
ATOM 1714 C C . GLU A 1 214 ? -7.233 10.715 27.678 1.00 85.88 214 GLU A C 1
ATOM 1716 O O . GLU A 1 214 ? -7.836 11.402 28.499 1.00 85.88 214 GLU A O 1
ATOM 1721 N N . SER A 1 215 ? -7.850 10.291 26.567 1.00 86.94 215 SER A N 1
ATOM 1722 C CA . SER A 1 215 ? -9.200 10.744 26.185 1.00 86.94 215 SER A CA 1
ATOM 1723 C C . SER A 1 215 ? -10.262 10.297 27.186 1.00 86.94 215 SER A C 1
ATOM 1725 O O . SER A 1 215 ? -11.139 11.083 27.541 1.00 86.94 215 SER A O 1
ATOM 1727 N N . ALA A 1 216 ? -10.179 9.049 27.658 1.00 87.44 216 ALA A N 1
ATOM 1728 C CA . ALA A 1 216 ? -11.147 8.499 28.603 1.00 87.44 216 ALA A CA 1
ATOM 1729 C C . ALA A 1 216 ? -11.096 9.235 29.950 1.00 87.44 216 ALA A C 1
ATOM 1731 O O . ALA A 1 216 ? -12.136 9.607 30.495 1.00 87.44 216 ALA A O 1
ATOM 1732 N N . GLU A 1 217 ? -9.886 9.501 30.446 1.00 91.88 217 GLU A N 1
ATOM 1733 C CA . GLU A 1 217 ? -9.667 10.229 31.695 1.00 91.88 217 GLU A CA 1
ATOM 1734 C C . GLU A 1 217 ? -10.197 11.664 31.600 1.00 91.88 217 GLU A C 1
ATOM 1736 O O . GLU A 1 217 ? -10.981 12.092 32.447 1.00 91.88 217 GLU A O 1
ATOM 1741 N N . VAL A 1 218 ? -9.864 12.384 30.525 1.00 91.56 218 VAL A N 1
ATOM 1742 C CA . VAL A 1 218 ? -10.329 13.763 30.314 1.00 91.56 218 VAL A CA 1
ATOM 1743 C C . VAL A 1 218 ? -11.856 13.831 30.225 1.00 91.56 218 VAL A C 1
ATOM 1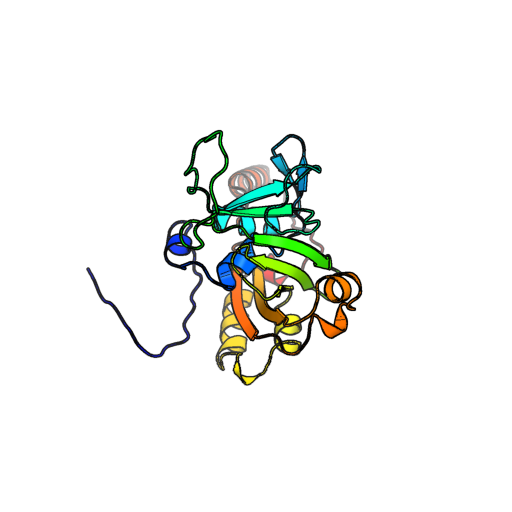745 O O . VAL A 1 218 ? -12.471 14.692 30.856 1.00 91.56 218 VAL A O 1
ATOM 1748 N N . ILE A 1 219 ? -12.497 12.911 29.495 1.00 90.56 219 ILE A N 1
ATOM 1749 C CA . ILE A 1 219 ? -13.966 12.851 29.413 1.00 90.56 219 ILE A CA 1
ATOM 1750 C C . ILE A 1 219 ? -14.576 12.596 30.796 1.00 90.56 219 ILE A C 1
ATOM 1752 O O . ILE A 1 219 ? -15.593 13.206 31.136 1.00 90.56 219 ILE A O 1
ATOM 1756 N N . GLN A 1 220 ? -13.962 11.731 31.605 1.00 92.06 220 GLN A N 1
ATOM 1757 C CA . GLN A 1 220 ? -14.440 11.447 32.954 1.00 92.06 220 GLN A CA 1
ATOM 1758 C C . GLN A 1 220 ? -14.316 12.668 33.873 1.00 92.06 220 GLN A C 1
ATOM 1760 O O . GLN A 1 220 ? -15.261 12.979 34.598 1.00 92.06 220 GLN A O 1
ATOM 1765 N N . VAL A 1 221 ? -13.203 13.403 33.804 1.00 94.88 221 VAL A N 1
ATOM 1766 C CA . VAL A 1 221 ? -13.008 14.654 34.554 1.00 94.88 221 VAL A CA 1
ATOM 1767 C C . VAL A 1 221 ? -14.068 15.692 34.175 1.00 94.88 221 VAL A C 1
ATOM 1769 O O . VAL A 1 221 ? -14.687 16.284 35.059 1.00 94.88 221 VAL A O 1
ATOM 1772 N N . LEU A 1 222 ? -14.344 15.869 32.879 1.00 94.56 222 LEU A N 1
ATOM 1773 C CA . LEU A 1 222 ? -15.380 16.793 32.400 1.00 94.56 222 LEU A CA 1
ATOM 1774 C C . LEU A 1 222 ? -16.776 16.406 32.907 1.00 94.56 222 LEU A C 1
ATOM 1776 O O . LEU A 1 222 ? -17.520 17.269 33.375 1.00 94.56 222 LEU A O 1
ATOM 1780 N N . ARG A 1 223 ? -17.112 15.109 32.878 1.00 92.88 223 ARG A N 1
ATOM 1781 C CA . ARG A 1 223 ? -18.381 14.598 33.423 1.00 92.88 223 ARG A CA 1
ATOM 1782 C C . ARG A 1 223 ? -18.494 14.839 34.928 1.00 92.88 223 ARG A C 1
ATOM 1784 O O . ARG A 1 223 ? -19.541 15.293 35.377 1.00 92.88 223 ARG A O 1
ATOM 1791 N N . ASN A 1 224 ? -17.425 14.595 35.688 1.00 95.44 224 ASN A N 1
ATOM 1792 C CA . ASN A 1 224 ? -17.389 14.837 37.135 1.00 95.44 224 ASN A CA 1
ATOM 1793 C C . ASN A 1 224 ? -17.533 16.332 37.479 1.00 95.44 224 ASN A C 1
ATOM 1795 O O . ASN A 1 224 ? -18.082 16.673 38.522 1.00 95.44 224 ASN A O 1
ATOM 1799 N N . ALA A 1 225 ? -17.084 17.223 36.590 1.00 95.56 225 ALA A N 1
ATOM 1800 C CA . ALA A 1 225 ? -17.256 18.671 36.706 1.00 95.56 225 ALA A CA 1
ATOM 1801 C C . ALA A 1 225 ? -18.637 19.177 36.227 1.00 95.56 225 ALA A C 1
ATOM 1803 O O . ALA A 1 225 ? -18.833 20.386 36.112 1.00 95.56 225 ALA A O 1
ATOM 1804 N N . ASN A 1 226 ? -19.592 18.283 35.933 1.00 93.56 226 ASN A N 1
ATOM 1805 C CA . ASN A 1 226 ? -20.908 18.600 35.357 1.00 93.56 226 ASN A CA 1
ATOM 1806 C C . ASN A 1 226 ? -20.853 19.334 34.002 1.00 93.56 226 ASN A C 1
ATOM 1808 O O . ASN A 1 226 ? -21.798 20.026 33.618 1.00 93.56 226 ASN A O 1
ATOM 1812 N N . ILE A 1 227 ? -19.773 19.157 33.237 1.00 94.69 227 ILE A N 1
ATOM 1813 C CA . ILE A 1 227 ? -19.666 19.648 31.862 1.00 94.69 227 ILE A CA 1
ATOM 1814 C C . ILE A 1 227 ? -20.150 18.537 30.932 1.00 94.69 227 ILE A C 1
ATOM 1816 O O . ILE A 1 227 ? -19.640 17.420 30.969 1.00 94.69 227 ILE A O 1
ATOM 1820 N N . ARG A 1 228 ? -21.136 18.828 30.076 1.00 91.94 228 ARG A N 1
ATOM 1821 C CA . ARG A 1 228 ? -21.672 17.862 29.105 1.00 91.94 228 ARG A CA 1
ATOM 1822 C C . ARG A 1 228 ? -20.724 17.732 27.902 1.00 91.94 228 ARG A C 1
ATOM 1824 O O . ARG A 1 228 ? -20.679 18.660 27.094 1.00 91.94 228 ARG A O 1
ATOM 1831 N N . PRO A 1 229 ? -20.024 16.596 27.710 1.00 86.44 229 PRO A N 1
ATOM 1832 C CA . PRO A 1 229 ? -19.255 16.377 26.493 1.00 86.44 229 PRO A CA 1
ATOM 1833 C C . PRO A 1 229 ? -20.208 16.096 25.322 1.00 86.44 229 PRO A C 1
ATOM 1835 O O . PRO A 1 229 ? -21.126 15.281 25.434 1.00 86.44 229 PRO A O 1
ATOM 1838 N N . VAL A 1 230 ? -19.988 16.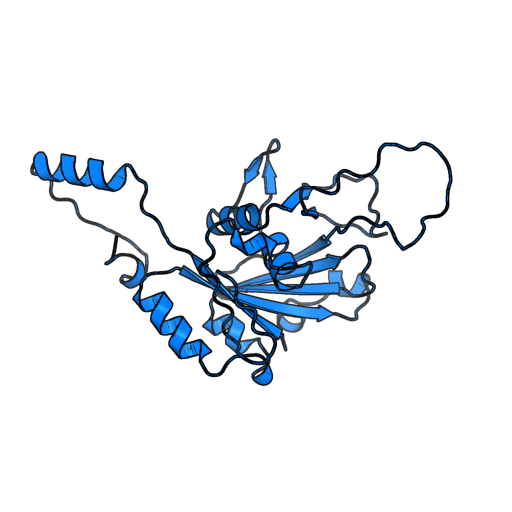769 24.194 1.00 88.50 230 VAL A N 1
ATOM 1839 C CA . VAL A 1 230 ? -20.701 16.533 22.931 1.00 88.50 230 VAL A CA 1
ATOM 1840 C C . VAL A 1 230 ? -19.657 16.318 21.844 1.00 88.50 230 VAL A C 1
ATOM 1842 O O . VAL A 1 230 ? -18.732 17.115 21.710 1.00 88.50 230 VAL A O 1
ATOM 1845 N N . MET A 1 231 ? -19.798 15.239 21.075 1.00 83.69 231 MET A N 1
ATOM 1846 C CA . MET A 1 231 ? -18.953 14.987 19.912 1.00 83.69 231 MET A CA 1
ATOM 1847 C C . MET A 1 231 ? -19.574 15.674 18.695 1.00 83.69 231 MET A C 1
ATOM 1849 O O . MET A 1 231 ? -20.697 15.358 18.309 1.00 83.69 231 MET A O 1
ATOM 1853 N N . VAL A 1 232 ? -18.842 16.615 18.102 1.00 82.06 232 VAL A N 1
ATOM 1854 C CA . VAL A 1 232 ? -19.188 17.228 16.816 1.00 82.06 232 VAL A CA 1
ATOM 1855 C C . VAL A 1 232 ? -18.115 16.821 15.824 1.00 82.06 232 VAL A C 1
ATOM 1857 O O . VAL A 1 232 ? -16.933 17.089 16.030 1.00 82.06 232 VAL A O 1
ATOM 1860 N N . THR A 1 233 ? -18.525 16.146 14.762 1.00 75.12 233 THR A N 1
ATOM 1861 C CA . THR A 1 233 ? -17.621 15.547 13.786 1.00 75.12 233 THR A CA 1
ATOM 1862 C C . THR A 1 233 ? -18.192 15.645 12.380 1.00 75.12 233 THR A C 1
ATOM 1864 O O . THR A 1 233 ? -19.404 15.605 12.184 1.00 75.12 233 THR A O 1
ATOM 1867 N N . GLY A 1 234 ? -17.296 15.799 11.405 1.00 64.75 234 GLY A N 1
ATOM 1868 C CA . GLY A 1 234 ? -17.607 15.769 9.977 1.00 64.75 234 GLY A CA 1
ATOM 1869 C C . GLY A 1 234 ? -17.320 14.418 9.315 1.00 64.75 234 GLY A C 1
ATOM 1870 O O . GLY A 1 234 ? -17.286 14.351 8.088 1.00 64.75 234 GLY A O 1
ATOM 1871 N N . ARG A 1 235 ? -17.034 13.359 10.088 1.00 60.28 235 ARG A N 1
ATOM 1872 C CA . ARG A 1 235 ? -16.804 12.002 9.566 1.00 60.28 235 ARG A CA 1
ATOM 1873 C C . ARG A 1 235 ? -18.093 11.175 9.600 1.00 60.28 235 ARG A C 1
ATOM 1875 O O . ARG A 1 235 ? -19.100 11.570 10.177 1.00 60.28 235 ARG A O 1
ATOM 1882 N N . CYS A 1 236 ? -18.084 10.041 8.900 1.00 57.34 236 CYS A N 1
ATOM 1883 C CA . CYS A 1 236 ? -19.232 9.140 8.866 1.00 57.34 236 CYS A CA 1
ATOM 1884 C C . CYS A 1 236 ? -19.499 8.558 10.266 1.00 57.34 236 CYS A C 1
ATOM 1886 O O . CYS A 1 236 ? -18.599 7.967 10.866 1.00 57.34 236 CYS A O 1
ATOM 188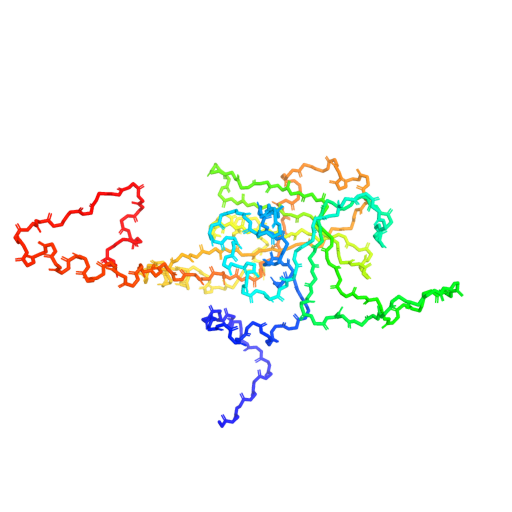8 N N . LEU A 1 237 ? -20.754 8.667 10.722 1.00 53.28 237 LEU A N 1
ATOM 1889 C CA . LEU A 1 237 ? -21.256 8.297 12.055 1.00 53.28 237 LEU A CA 1
ATOM 1890 C C . LEU A 1 237 ? -20.811 6.899 12.535 1.00 53.28 237 LEU A C 1
ATOM 1892 O O . LEU A 1 237 ? -20.626 6.667 13.729 1.00 53.28 237 LEU A O 1
ATOM 1896 N N . LEU A 1 238 ? -20.640 5.961 11.597 1.00 49.97 238 LEU A N 1
ATOM 1897 C CA . LEU A 1 238 ? -20.325 4.560 11.877 1.00 49.97 238 LEU A CA 1
ATOM 1898 C C . LEU A 1 238 ? -18.930 4.368 12.501 1.00 49.97 238 LEU A C 1
ATOM 1900 O O . LEU A 1 238 ? -18.742 3.473 13.316 1.00 49.97 238 LEU A O 1
ATOM 1904 N N . LEU A 1 239 ? -17.964 5.231 12.161 1.00 51.69 239 LEU A N 1
ATOM 1905 C CA . LEU A 1 239 ? -16.607 5.181 12.724 1.00 51.69 239 LEU A CA 1
ATOM 1906 C C . LEU A 1 239 ? -16.516 5.803 14.129 1.00 51.69 239 LEU A C 1
ATOM 1908 O O . LEU A 1 239 ? -15.473 5.699 14.775 1.00 51.69 239 LEU A O 1
ATOM 1912 N N . GLU A 1 240 ? -17.571 6.475 14.596 1.00 53.09 240 GLU A N 1
ATOM 1913 C CA . GLU A 1 240 ? -17.539 7.303 15.809 1.00 53.09 240 GLU A CA 1
ATOM 1914 C C . GLU A 1 240 ? -18.380 6.784 16.966 1.00 53.09 240 GLU A C 1
ATOM 1916 O O . GLU A 1 240 ? -18.034 7.042 18.112 1.00 53.09 240 GLU A O 1
ATOM 1921 N N . LEU A 1 241 ? -19.424 5.994 16.709 1.00 52.44 241 LEU A N 1
ATOM 1922 C CA . LEU A 1 241 ? -20.337 5.532 17.763 1.00 52.44 241 LEU A CA 1
ATOM 1923 C C . LEU A 1 241 ? -19.763 4.467 18.715 1.00 52.44 241 LEU A C 1
ATOM 1925 O O . LEU A 1 241 ? -20.406 4.151 19.713 1.00 52.44 241 LEU A O 1
ATOM 1929 N N . ARG A 1 242 ? -18.578 3.911 18.439 1.00 51.53 242 ARG A N 1
ATOM 1930 C CA . ARG A 1 242 ? -17.934 2.882 19.283 1.00 51.53 242 ARG A CA 1
ATOM 1931 C C . ARG A 1 242 ? -16.701 3.360 20.059 1.00 51.53 242 ARG A C 1
ATOM 1933 O O . ARG A 1 242 ? -15.993 2.537 20.629 1.00 51.53 242 ARG A O 1
ATOM 1940 N N . ARG A 1 243 ? -16.440 4.667 20.075 1.00 46.88 243 ARG A N 1
ATOM 1941 C CA . ARG A 1 243 ? -15.297 5.277 20.764 1.00 46.88 243 ARG A CA 1
ATOM 1942 C C . ARG A 1 243 ? -15.730 6.006 22.027 1.00 46.88 243 ARG A C 1
ATOM 1944 O O . ARG A 1 243 ? -16.589 6.904 21.913 1.00 46.88 243 ARG A O 1
#

Mean predicted aligned error: 11.07 Å

Radius of gyration: 20.99 Å; Cα contacts (8 Å, |Δi|>4): 345; chains: 1; bounding box: 60×47×58 Å

Organism: NCBI:txid27848

InterPro domains:
  IPR006544 P-type ATPase, subfamily V [PTHR45630] (28-234)
  IPR023214 HAD superfamily [G3DSA:3.40.50.1000] (203-238)
  IPR023299 P-type ATPase, cytoplasmic domain N [G3DSA:3.40.1110.10] (62-202)
  IPR023299 P-type ATPase, cytoplasmic domain N [SSF81660] (78-214)

Solvent-accessible surface area (backbone atoms only — not comparable to full-atom values): 15103 Å² total; per-residue (Å²): 135,92,83,89,80,86,79,90,74,99,70,83,74,55,84,65,56,86,74,59,58,74,76,60,63,96,46,72,65,59,51,29,49,61,57,52,59,82,65,45,74,57,96,87,39,85,43,63,58,72,66,50,51,52,47,30,63,58,68,49,50,44,80,43,77,60,78,94,80,78,63,90,70,83,50,87,45,62,29,39,33,31,63,67,78,75,87,74,80,75,93,71,87,74,98,69,85,84,66,87,88,74,70,73,75,35,36,33,38,61,47,78,43,73,72,38,86,93,66,44,32,30,36,21,38,31,32,42,65,91,48,97,45,36,34,36,21,35,42,24,38,48,72,55,43,55,75,31,28,38,74,90,51,53,62,92,57,49,67,61,52,52,49,52,43,45,72,74,32,36,49,65,32,22,36,30,34,40,81,39,92,69,56,73,79,48,67,79,66,61,54,68,73,75,68,63,45,72,21,40,49,68,50,62,49,63,39,79,79,74,74,62,85,63,52,63,57,54,53,49,53,37,49,76,69,73,44,84,88,77,92,82,77,94,67,68,66,67,64,51,80,85,113